Protein AF-A0A348Y758-F1 (afdb_monomer_lite)

Sequence (192 aa):
MRALSEYSPWQSEMAVTASLLKLDLLSDKKIVEYNHYLLDNEYYDHEMLSIIDDDPIYPRGNKEAFQRAIFNLGFPDINTEQAKWIYTYQIINKHTVQPENYNILDNGEAGLYYKFEEFFSYDNNLQDVDGFTNSLYCIDEAVGDKYMGYVQRGYNDPKTLFALKRDFFKICHLWLSRNQPRIKSIFEALYA

pLDDT: mean 73.58, std 15.93, range [42.0, 93.19]

Structure (mmCIF, N/CA/C/O backbone):
data_AF-A0A348Y758-F1
#
_entry.id   AF-A0A348Y758-F1
#
loop_
_atom_site.group_PDB
_atom_site.id
_atom_site.type_symbol
_atom_site.label_atom_id
_atom_site.label_alt_id
_atom_site.label_comp_id
_atom_site.label_asym_id
_atom_site.label_entity_id
_atom_site.label_seq_id
_atom_site.pdbx_PDB_ins_code
_atom_site.Cartn_x
_atom_site.Cartn_y
_atom_site.Cartn_z
_atom_site.occupancy
_atom_site.B_iso_or_equiv
_atom_site.auth_seq_id
_atom_site.auth_comp_id
_atom_site.auth_asym_id
_atom_site.auth_atom_id
_atom_site.pdbx_PDB_model_num
ATOM 1 N N . MET A 1 1 ? 17.786 -0.137 3.986 1.00 42.31 1 MET A N 1
ATOM 2 C CA . MET A 1 1 ? 17.022 0.838 4.796 1.00 42.31 1 MET A CA 1
ATOM 3 C C . MET A 1 1 ? 15.750 0.166 5.279 1.00 42.31 1 MET A C 1
ATOM 5 O O . MET A 1 1 ? 14.978 -0.262 4.438 1.00 42.31 1 MET A O 1
ATOM 9 N N . ARG A 1 2 ? 15.536 0.029 6.594 1.00 53.44 2 ARG A N 1
ATOM 10 C CA . ARG A 1 2 ? 14.230 -0.357 7.155 1.00 53.44 2 ARG A CA 1
ATOM 11 C C . ARG A 1 2 ? 13.635 0.887 7.813 1.00 53.44 2 ARG A C 1
ATOM 13 O O . ARG A 1 2 ? 13.837 1.106 8.997 1.00 53.44 2 ARG A O 1
ATOM 20 N N . ALA A 1 3 ? 12.995 1.746 7.020 1.00 53.34 3 ALA A N 1
ATOM 21 C CA . ALA A 1 3 ? 12.506 3.053 7.476 1.00 53.34 3 ALA A CA 1
ATOM 22 C C . ALA A 1 3 ? 11.490 2.972 8.636 1.00 53.34 3 ALA A C 1
ATOM 24 O O . ALA A 1 3 ? 11.321 3.952 9.350 1.00 53.34 3 ALA A O 1
ATOM 25 N N . LEU A 1 4 ? 10.868 1.804 8.839 1.00 63.59 4 LEU A N 1
ATOM 26 C CA . LEU A 1 4 ? 9.850 1.540 9.857 1.00 63.59 4 LEU A CA 1
ATOM 27 C C . LEU A 1 4 ? 10.159 0.291 10.706 1.00 63.59 4 LEU A C 1
ATOM 29 O O . LEU A 1 4 ? 9.238 -0.348 11.192 1.00 63.59 4 LEU A O 1
ATOM 33 N N . SER A 1 5 ? 11.430 -0.099 10.897 1.00 65.62 5 SER A N 1
ATOM 34 C CA . SER A 1 5 ? 11.765 -1.299 11.703 1.00 65.62 5 SER A CA 1
ATOM 35 C C . SER A 1 5 ? 11.314 -1.243 13.166 1.00 65.62 5 SER A C 1
ATOM 37 O O . SER A 1 5 ? 11.363 -2.260 13.848 1.00 65.62 5 SER A O 1
ATOM 39 N N . GLU A 1 6 ? 10.945 -0.057 13.646 1.00 76.62 6 GLU A N 1
ATOM 40 C CA . GLU A 1 6 ? 10.421 0.189 14.992 1.00 76.62 6 GLU A CA 1
ATOM 41 C C . GLU A 1 6 ? 8.924 -0.155 15.108 1.00 76.62 6 GLU A C 1
ATOM 43 O O . GLU A 1 6 ? 8.446 -0.380 16.215 1.00 76.62 6 GLU A O 1
ATOM 48 N N . TYR A 1 7 ? 8.203 -0.250 13.984 1.00 83.94 7 TYR A N 1
ATOM 49 C CA . TYR A 1 7 ? 6.791 -0.632 13.943 1.00 83.94 7 TYR A CA 1
ATOM 50 C C . TYR A 1 7 ? 6.641 -2.106 13.586 1.00 83.94 7 TYR A C 1
ATOM 52 O O . TYR A 1 7 ? 7.383 -2.651 12.762 1.00 83.94 7 TYR A O 1
ATOM 60 N N . SER A 1 8 ? 5.653 -2.763 14.188 1.00 85.75 8 SER A N 1
ATOM 61 C CA . SER A 1 8 ? 5.359 -4.156 13.871 1.00 85.75 8 SER A CA 1
ATOM 62 C C . SER A 1 8 ? 4.805 -4.293 12.442 1.00 85.75 8 SER A C 1
ATOM 64 O O . SER A 1 8 ? 4.216 -3.346 11.900 1.00 85.75 8 SER A O 1
ATOM 66 N N . PRO A 1 9 ? 4.941 -5.477 11.813 1.00 86.31 9 PRO A N 1
ATOM 67 C CA . PRO A 1 9 ? 4.267 -5.763 10.547 1.00 86.31 9 PRO A CA 1
ATOM 68 C C . PRO A 1 9 ? 2.764 -5.467 10.612 1.00 86.31 9 PRO A C 1
ATOM 70 O O . PRO A 1 9 ? 2.223 -4.868 9.689 1.00 86.31 9 PRO A O 1
ATOM 73 N N . TRP A 1 10 ? 2.134 -5.770 11.751 1.00 88.44 10 TRP A N 1
ATOM 74 C CA . TRP A 1 10 ? 0.721 -5.504 12.003 1.00 88.44 10 TRP A CA 1
ATOM 75 C C . TRP A 1 10 ? 0.374 -4.009 12.014 1.00 88.44 10 TRP A C 1
ATOM 77 O O . TRP A 1 10 ? -0.568 -3.584 11.355 1.00 88.44 10 TRP A O 1
ATOM 87 N N . GLN A 1 11 ? 1.174 -3.169 12.680 1.00 90.44 11 GLN A N 1
ATOM 88 C CA . GLN A 1 11 ? 1.001 -1.709 12.626 1.00 90.44 11 GLN A CA 1
ATOM 89 C C . GLN A 1 11 ? 1.159 -1.168 11.198 1.00 90.44 11 GLN A C 1
ATOM 91 O O . GLN A 1 11 ? 0.469 -0.238 10.785 1.00 90.44 11 GLN A O 1
ATOM 96 N N . SER A 1 12 ? 2.051 -1.755 10.406 1.00 89.06 12 SER A N 1
ATOM 97 C CA . SER A 1 12 ? 2.171 -1.377 8.996 1.00 89.06 12 SER A CA 1
ATOM 98 C C . SER A 1 12 ? 0.933 -1.790 8.196 1.00 89.06 12 SER A C 1
ATOM 100 O O . SER A 1 12 ? 0.436 -1.009 7.390 1.00 89.06 12 SER A O 1
ATOM 102 N N . GLU A 1 13 ? 0.406 -2.986 8.445 1.00 89.75 13 GLU A N 1
ATOM 103 C CA . GLU A 1 13 ? -0.779 -3.529 7.781 1.00 89.75 13 GLU A CA 1
ATOM 104 C C . GLU A 1 13 ? -2.054 -2.733 8.097 1.00 89.75 13 GLU A C 1
ATOM 106 O O . GLU A 1 13 ? -2.789 -2.362 7.178 1.00 89.75 13 GLU A O 1
ATOM 111 N N . MET A 1 14 ? -2.270 -2.366 9.365 1.00 92.06 14 MET A N 1
ATOM 112 C CA . MET A 1 14 ? -3.392 -1.515 9.775 1.00 92.06 14 MET A CA 1
ATOM 113 C C . MET A 1 14 ? -3.343 -0.140 9.098 1.00 92.06 14 MET A C 1
ATOM 115 O O . MET A 1 14 ? -4.336 0.304 8.519 1.00 92.06 14 MET A O 1
ATOM 119 N N . ALA A 1 15 ? -2.176 0.517 9.107 1.00 92.62 15 ALA A N 1
ATOM 120 C CA . ALA A 1 15 ? -1.996 1.826 8.479 1.00 92.62 15 ALA A CA 1
ATOM 121 C C . ALA A 1 15 ? -2.220 1.772 6.957 1.00 92.62 15 ALA A C 1
ATOM 123 O O . ALA A 1 15 ? -2.851 2.661 6.383 1.00 92.62 15 ALA A O 1
ATOM 124 N N . VAL A 1 16 ? -1.733 0.717 6.294 1.00 91.62 16 VAL A N 1
ATOM 125 C CA . VAL A 1 16 ? -1.937 0.501 4.854 1.00 91.62 16 VAL A CA 1
ATOM 126 C C . VAL A 1 16 ? -3.407 0.238 4.536 1.00 91.62 16 VAL A C 1
ATOM 128 O O . VAL A 1 16 ? -3.928 0.807 3.582 1.00 91.62 16 VAL A O 1
ATOM 131 N N . THR A 1 17 ? -4.099 -0.570 5.336 1.00 91.44 17 THR A N 1
ATOM 132 C CA . THR A 1 17 ? -5.527 -0.852 5.136 1.00 91.44 17 THR A CA 1
ATOM 133 C C . THR A 1 17 ? -6.370 0.410 5.303 1.00 91.44 17 THR A C 1
ATOM 135 O O . THR A 1 17 ? -7.189 0.718 4.436 1.00 91.44 17 THR A O 1
ATOM 138 N N . ALA A 1 18 ? -6.112 1.197 6.354 1.00 92.38 18 ALA A N 1
ATOM 139 C CA . ALA A 1 18 ? -6.756 2.492 6.556 1.00 92.38 18 ALA A CA 1
ATOM 140 C C . ALA A 1 18 ? -6.489 3.445 5.375 1.00 92.38 18 ALA A C 1
ATOM 142 O O . ALA A 1 18 ? -7.406 4.112 4.893 1.00 92.38 18 ALA A O 1
ATOM 143 N N . SER A 1 19 ? -5.252 3.462 4.859 1.00 91.75 19 SER A N 1
ATOM 144 C CA . SER A 1 19 ? -4.846 4.231 3.673 1.00 91.75 19 SER A CA 1
ATOM 145 C C . SER A 1 19 ? -5.655 3.855 2.438 1.00 91.75 19 SER A C 1
ATOM 147 O O . SER A 1 19 ? -6.277 4.728 1.830 1.00 91.75 19 SER A O 1
ATOM 149 N N . LEU A 1 20 ? -5.725 2.567 2.109 1.00 90.25 20 LEU A N 1
ATOM 150 C CA . LEU A 1 20 ? -6.479 2.094 0.953 1.00 90.25 20 LEU A CA 1
ATOM 151 C C . LEU A 1 20 ? -7.977 2.395 1.091 1.00 90.25 20 LEU A C 1
ATOM 153 O O . LEU A 1 20 ? -8.605 2.800 0.115 1.00 90.25 20 LEU A O 1
ATOM 157 N N . LEU A 1 21 ? -8.547 2.259 2.292 1.00 90.12 21 LEU A N 1
ATOM 158 C CA . LEU A 1 21 ? -9.951 2.582 2.535 1.00 90.12 21 LEU A CA 1
ATOM 159 C C . LEU A 1 21 ? -10.238 4.081 2.357 1.00 90.12 21 LEU A C 1
ATOM 161 O O . LEU A 1 21 ? -11.194 4.450 1.671 1.00 90.12 21 LEU A O 1
ATOM 165 N N . LYS A 1 22 ? -9.392 4.947 2.938 1.00 90.06 22 LYS A N 1
ATOM 166 C CA . LYS A 1 22 ? -9.518 6.414 2.859 1.00 90.06 22 LYS A CA 1
ATOM 167 C C . LYS A 1 22 ? -9.449 6.925 1.423 1.00 90.06 22 LYS A C 1
ATOM 169 O O . LYS A 1 22 ? -10.084 7.922 1.089 1.00 90.06 22 LYS A O 1
ATOM 174 N N . LEU A 1 23 ? -8.656 6.244 0.606 1.00 85.81 23 LEU A N 1
ATOM 175 C CA . LEU A 1 23 ? -8.395 6.577 -0.786 1.00 85.81 23 LEU A CA 1
ATOM 176 C C . LEU A 1 23 ? -9.354 5.911 -1.777 1.00 85.81 23 LEU A C 1
ATOM 178 O O . LEU A 1 23 ? -9.203 6.128 -2.972 1.00 85.81 23 LEU A O 1
ATOM 182 N N . ASP A 1 24 ? -10.321 5.126 -1.296 1.00 83.94 24 ASP A N 1
ATOM 183 C CA . ASP A 1 24 ? -11.246 4.364 -2.143 1.00 83.94 24 ASP A CA 1
ATOM 184 C C . ASP A 1 24 ? -10.551 3.362 -3.085 1.00 83.94 24 ASP A C 1
ATOM 186 O O . ASP A 1 24 ? -10.948 3.154 -4.226 1.00 83.94 24 ASP A O 1
ATOM 190 N N . LEU A 1 25 ? -9.480 2.732 -2.595 1.00 83.62 25 LEU A N 1
ATOM 191 C CA . LEU A 1 25 ? -8.668 1.760 -3.337 1.00 83.62 25 LEU A CA 1
ATOM 192 C C . LEU A 1 25 ? -8.910 0.301 -2.912 1.00 83.62 25 LEU A C 1
ATOM 194 O O . LEU A 1 25 ? -8.286 -0.619 -3.454 1.00 83.62 25 LEU A O 1
ATOM 198 N N . LEU A 1 26 ? -9.788 0.071 -1.932 1.00 84.25 26 LEU A N 1
ATOM 199 C CA . LEU A 1 26 ? -10.260 -1.263 -1.562 1.00 84.25 26 LEU A CA 1
ATOM 200 C C . LEU A 1 26 ? -11.542 -1.577 -2.329 1.00 84.25 26 LEU A C 1
ATOM 202 O O . LEU A 1 26 ? -12.587 -0.998 -2.055 1.00 84.25 26 LEU A O 1
ATOM 206 N N . SER A 1 27 ? -11.462 -2.517 -3.271 1.00 83.56 27 SER A N 1
ATOM 207 C CA . SER A 1 27 ? -12.653 -3.082 -3.905 1.00 83.56 27 SER A CA 1
ATOM 208 C C . SER A 1 27 ? -13.447 -3.922 -2.905 1.00 83.56 27 SER A C 1
ATOM 210 O O . SER A 1 27 ? -12.851 -4.527 -2.013 1.00 83.56 27 SER A O 1
ATOM 212 N N . ASP A 1 28 ? -14.760 -4.057 -3.104 1.00 83.12 28 ASP A N 1
ATOM 213 C CA . ASP A 1 28 ? -15.618 -4.872 -2.227 1.00 83.12 28 ASP A CA 1
ATOM 214 C C . ASP A 1 28 ? -15.089 -6.300 -2.059 1.00 83.12 28 ASP A C 1
ATOM 216 O O . ASP A 1 28 ? -14.988 -6.794 -0.941 1.00 83.12 28 ASP A O 1
ATOM 220 N N . LYS A 1 29 ? -14.614 -6.919 -3.145 1.00 84.44 29 LYS A N 1
ATOM 221 C CA . LYS A 1 29 ? -13.954 -8.229 -3.087 1.00 84.44 29 LYS A CA 1
ATOM 222 C C . LYS A 1 29 ? -12.766 -8.266 -2.112 1.00 84.44 29 LYS A C 1
ATOM 224 O O . LYS A 1 29 ? -12.621 -9.215 -1.353 1.00 84.44 29 LYS A O 1
ATOM 229 N N . LYS A 1 30 ? -11.918 -7.232 -2.107 1.00 86.38 30 LYS A N 1
ATOM 230 C CA . LYS A 1 30 ? -10.772 -7.155 -1.184 1.00 86.38 30 LYS A CA 1
ATOM 231 C C . LYS A 1 30 ? -11.206 -6.870 0.247 1.00 86.38 30 LYS A C 1
ATOM 233 O O . LYS A 1 30 ? -10.546 -7.329 1.170 1.00 86.38 30 LYS A O 1
ATOM 238 N N . ILE A 1 31 ? -12.285 -6.109 0.425 1.00 89.25 31 ILE A N 1
ATOM 239 C CA . ILE A 1 31 ? -12.894 -5.879 1.737 1.00 89.25 31 ILE A CA 1
ATOM 240 C C . ILE A 1 31 ? -13.356 -7.213 2.325 1.00 89.25 31 ILE A C 1
ATOM 242 O O . ILE A 1 31 ? -13.022 -7.509 3.465 1.00 89.25 31 ILE A O 1
ATOM 246 N N . VAL A 1 32 ? -14.041 -8.037 1.532 1.00 88.06 32 VAL A N 1
ATOM 247 C CA . VAL A 1 32 ? -14.476 -9.384 1.925 1.00 88.06 32 VAL A CA 1
ATOM 248 C C . VAL A 1 32 ? -13.283 -10.282 2.263 1.00 88.06 32 VAL A C 1
ATOM 250 O O . VAL A 1 32 ? -13.229 -10.845 3.353 1.00 88.06 32 VAL A O 1
ATOM 253 N N . GLU A 1 33 ? -12.292 -10.378 1.370 1.00 88.94 33 GLU A N 1
ATOM 254 C CA . GLU A 1 33 ? -11.085 -11.192 1.591 1.00 88.94 33 GLU A CA 1
ATOM 255 C C . GLU A 1 33 ? -10.351 -10.791 2.881 1.00 88.94 33 GLU A C 1
ATOM 257 O O . GLU A 1 33 ? -9.945 -11.648 3.666 1.00 88.94 33 GLU A O 1
ATOM 262 N N . TYR A 1 34 ? -10.199 -9.487 3.121 1.00 90.94 34 TYR A N 1
ATOM 263 C CA . TYR A 1 34 ? -9.528 -8.996 4.318 1.00 90.94 34 TYR A CA 1
ATOM 264 C C . TYR A 1 34 ? -10.385 -9.166 5.577 1.00 90.94 34 TYR A C 1
ATOM 266 O O . TYR A 1 34 ? -9.848 -9.457 6.639 1.00 90.94 34 TYR A O 1
ATOM 274 N N . ASN A 1 35 ? -11.710 -9.042 5.471 1.00 90.94 35 ASN A N 1
ATOM 275 C CA . ASN A 1 35 ? -12.630 -9.318 6.571 1.00 90.94 35 ASN A CA 1
ATOM 276 C C . ASN A 1 35 ? -12.480 -10.759 7.083 1.00 90.94 35 ASN A C 1
ATOM 278 O O . ASN A 1 35 ? -12.330 -10.963 8.284 1.00 90.94 35 ASN A O 1
ATOM 282 N N . HIS A 1 36 ? -12.426 -11.743 6.179 1.00 89.75 36 HIS A N 1
ATOM 283 C CA . HIS A 1 36 ? -12.150 -13.138 6.552 1.00 89.75 36 HIS A CA 1
ATOM 284 C C . HIS A 1 36 ? -10.803 -13.309 7.218 1.00 89.75 36 HIS A C 1
ATOM 286 O O . HIS A 1 36 ? -10.715 -13.946 8.258 1.00 89.75 36 HIS A O 1
ATOM 292 N N . TYR A 1 37 ? -9.762 -12.691 6.660 1.00 91.25 37 TYR A N 1
ATOM 293 C CA . TYR A 1 37 ? -8.438 -12.741 7.265 1.00 91.25 37 TYR A CA 1
ATOM 294 C C . TYR A 1 37 ? -8.439 -12.205 8.707 1.00 91.25 37 TYR A C 1
ATOM 296 O O . TYR A 1 37 ? -7.804 -12.802 9.574 1.00 91.25 37 TYR A O 1
ATOM 304 N N . LEU A 1 38 ? -9.167 -11.120 8.991 1.00 91.62 38 LEU A N 1
ATOM 305 C CA . LEU A 1 38 ? -9.310 -10.600 10.353 1.00 91.62 38 LEU A CA 1
ATOM 306 C C . LEU A 1 38 ? -10.018 -11.608 11.270 1.00 91.62 38 LEU A C 1
ATOM 308 O O . LEU A 1 38 ? -9.499 -11.914 12.345 1.00 91.62 38 LEU A O 1
ATOM 312 N N . LEU A 1 39 ? -11.140 -12.174 10.821 1.00 89.81 39 LEU A N 1
ATOM 313 C CA . LEU A 1 39 ? -11.906 -13.168 11.578 1.00 89.81 39 LEU A CA 1
ATOM 314 C C . LEU A 1 39 ? -11.092 -14.441 11.866 1.00 89.81 39 LEU A C 1
ATOM 316 O O . LEU A 1 39 ? -11.086 -14.919 13.001 1.00 89.81 39 LEU A O 1
ATOM 320 N N . ASP A 1 40 ? -10.356 -14.944 10.874 1.00 91.44 40 ASP A N 1
ATOM 321 C CA . ASP A 1 40 ? -9.478 -16.116 10.985 1.00 91.44 40 ASP A CA 1
ATOM 322 C C . ASP A 1 40 ? -8.329 -15.901 11.985 1.00 91.44 40 ASP A C 1
ATOM 324 O O . ASP A 1 40 ? -7.794 -16.863 12.538 1.00 91.44 40 ASP A O 1
ATOM 328 N N . ASN A 1 41 ? -7.957 -14.642 12.237 1.00 89.12 41 ASN A N 1
ATOM 329 C CA . ASN A 1 41 ? -6.931 -14.248 13.204 1.00 89.12 41 ASN A CA 1
ATOM 330 C C . ASN A 1 41 ? -7.526 -13.700 14.514 1.00 89.12 41 ASN A C 1
ATOM 332 O O . ASN A 1 41 ? -6.853 -12.969 15.237 1.00 89.12 41 ASN A O 1
ATOM 336 N N . GLU A 1 42 ? -8.775 -14.057 14.827 1.00 90.00 42 GLU A N 1
ATOM 337 C CA . GLU A 1 42 ? -9.473 -13.703 16.073 1.00 90.00 42 GLU A CA 1
ATOM 338 C C . GLU A 1 42 ? -9.744 -12.192 16.256 1.00 90.00 42 GLU A C 1
ATOM 340 O O . GLU A 1 42 ? -10.118 -11.748 17.346 1.00 90.00 42 GLU A O 1
ATOM 345 N N . TYR A 1 43 ? -9.632 -11.389 15.192 1.00 88.94 43 TYR A N 1
ATOM 346 C CA . TYR A 1 43 ? -10.071 -9.993 15.180 1.00 88.94 43 TYR A CA 1
ATOM 347 C C . TYR A 1 43 ? -11.545 -9.924 14.788 1.00 88.94 43 TYR A C 1
ATOM 349 O O . TYR A 1 43 ? -11.900 -10.035 13.617 1.00 88.94 43 TYR A O 1
ATOM 357 N N . TYR A 1 44 ? -12.406 -9.727 15.785 1.00 89.38 44 TYR A N 1
ATOM 358 C CA . TYR A 1 44 ? -13.853 -9.741 15.608 1.00 89.38 44 TYR A CA 1
ATOM 359 C C . TYR A 1 44 ? -14.493 -8.395 15.955 1.00 89.38 44 TYR A C 1
ATOM 361 O O . TYR A 1 44 ? -14.336 -7.889 17.067 1.00 89.38 44 TYR A O 1
ATOM 369 N N . ASP A 1 45 ? -15.300 -7.874 15.033 1.00 92.38 45 ASP A N 1
ATOM 370 C CA . ASP A 1 45 ? -16.282 -6.824 15.291 1.00 92.38 45 ASP A CA 1
ATOM 371 C C . ASP A 1 45 ? -17.640 -7.222 14.694 1.00 92.38 45 ASP A C 1
ATOM 373 O O . ASP A 1 45 ? -17.718 -7.820 13.627 1.00 92.38 45 ASP A O 1
ATOM 377 N N . HIS A 1 46 ? -18.736 -6.892 15.373 1.00 87.88 46 HIS A N 1
ATOM 378 C CA . HIS A 1 46 ? -20.085 -7.246 14.924 1.00 87.88 46 HIS A CA 1
ATOM 379 C C . HIS A 1 46 ? -20.468 -6.682 13.542 1.00 87.88 46 HIS A C 1
ATOM 381 O O . HIS A 1 46 ? -21.236 -7.323 12.823 1.00 87.88 46 HIS A O 1
ATOM 387 N N . GLU A 1 47 ? -19.931 -5.523 13.146 1.00 88.38 47 GLU A N 1
ATOM 388 C CA . GLU A 1 47 ? -20.160 -4.918 11.828 1.00 88.38 47 GLU A CA 1
ATOM 389 C C . GLU A 1 47 ? -19.610 -5.809 10.708 1.00 88.38 47 GLU A C 1
ATOM 391 O O . GLU A 1 47 ? -20.139 -5.801 9.597 1.00 88.38 47 GLU A O 1
ATOM 396 N N . MET A 1 48 ? -18.611 -6.648 11.004 1.00 87.75 48 MET A N 1
ATOM 397 C CA . MET A 1 48 ? -18.029 -7.600 10.053 1.00 87.75 48 MET A CA 1
ATOM 398 C C . MET A 1 48 ? -19.026 -8.651 9.576 1.00 87.75 48 MET A C 1
ATOM 400 O O . MET A 1 48 ? -18.902 -9.131 8.455 1.00 87.75 48 MET A O 1
ATOM 404 N N . LEU A 1 49 ? -20.039 -8.982 10.386 1.00 84.38 49 LEU A N 1
ATOM 405 C CA . LEU A 1 49 ? -21.099 -9.917 9.995 1.00 84.38 49 LEU A CA 1
ATOM 406 C C . LEU A 1 49 ? -22.020 -9.348 8.911 1.00 84.38 49 LEU A C 1
ATOM 408 O O . LEU A 1 49 ? -22.742 -10.100 8.260 1.00 84.38 49 LEU A O 1
ATOM 412 N N . SER A 1 50 ? -22.034 -8.023 8.748 1.00 83.25 50 SER A N 1
ATOM 413 C CA . SER A 1 50 ? -22.809 -7.357 7.700 1.00 83.25 50 SER A CA 1
ATOM 414 C C . SER A 1 50 ? -22.064 -7.270 6.367 1.00 83.25 50 SER A C 1
ATOM 416 O O . SER A 1 50 ? -22.667 -6.895 5.364 1.00 83.25 50 SER A O 1
ATOM 418 N N . ILE A 1 51 ? -20.776 -7.633 6.347 1.00 84.75 51 ILE A N 1
ATOM 419 C CA . ILE A 1 51 ? -19.972 -7.718 5.130 1.00 84.75 51 ILE A CA 1
ATOM 420 C C . ILE A 1 51 ? -20.297 -9.048 4.460 1.00 84.75 51 ILE A C 1
ATOM 422 O O . ILE A 1 51 ? -20.073 -10.116 5.024 1.00 84.75 51 ILE A O 1
ATOM 426 N N . ILE A 1 52 ? -20.870 -8.968 3.263 1.00 75.50 52 ILE A N 1
ATOM 427 C CA . ILE A 1 52 ? -21.394 -10.134 2.554 1.00 75.50 52 ILE A CA 1
ATOM 428 C C . ILE A 1 52 ? -20.320 -10.709 1.633 1.00 75.50 52 ILE A C 1
ATOM 430 O O . ILE A 1 52 ? -19.725 -9.971 0.843 1.00 75.50 52 ILE A O 1
ATOM 434 N N . ASP A 1 53 ? -20.147 -12.029 1.683 1.00 69.44 53 ASP A N 1
ATOM 435 C CA . ASP A 1 53 ? -19.332 -12.796 0.742 1.00 69.44 53 ASP A CA 1
ATOM 436 C C . ASP A 1 53 ? -19.937 -12.768 -0.650 1.00 69.44 53 ASP A C 1
ATOM 438 O O . ASP A 1 53 ? -20.843 -13.551 -0.921 1.00 69.44 53 ASP A O 1
ATOM 442 N N . ASP A 1 54 ? -19.442 -11.855 -1.497 1.00 58.84 54 ASP A N 1
ATOM 443 C CA . ASP A 1 54 ? -19.693 -11.778 -2.944 1.00 58.84 54 ASP A CA 1
ATOM 444 C C . ASP A 1 54 ? -21.100 -12.294 -3.326 1.00 58.84 54 ASP A C 1
ATOM 446 O O . ASP A 1 54 ? -21.245 -13.201 -4.147 1.00 58.84 54 ASP A O 1
ATOM 450 N N . ASP A 1 55 ? -22.160 -11.750 -2.704 1.00 58.59 55 ASP A N 1
ATOM 451 C CA . ASP A 1 55 ? -23.526 -12.062 -3.124 1.00 58.59 55 ASP A CA 1
ATOM 452 C C . ASP A 1 55 ? -23.726 -11.394 -4.491 1.00 58.59 55 ASP A C 1
ATOM 454 O O . ASP A 1 55 ? -23.753 -10.157 -4.570 1.00 58.59 55 ASP A O 1
ATOM 458 N N . PRO A 1 56 ? -23.885 -12.172 -5.581 1.00 56.84 56 PRO A N 1
ATOM 459 C CA . PRO A 1 56 ? -24.030 -11.622 -6.926 1.00 56.84 56 PRO A CA 1
ATOM 460 C C . PRO A 1 56 ? -25.255 -10.706 -7.068 1.00 56.84 56 PRO A C 1
ATOM 462 O O . PRO A 1 56 ? -25.387 -10.005 -8.073 1.00 56.84 56 PRO A O 1
ATOM 465 N N . ILE A 1 57 ? -26.172 -10.739 -6.096 1.00 54.91 57 ILE A N 1
ATOM 466 C CA . ILE A 1 57 ? -27.454 -10.043 -6.095 1.00 54.91 57 ILE A CA 1
ATOM 467 C C . ILE A 1 57 ? -27.384 -8.721 -5.300 1.00 54.91 57 ILE A C 1
ATOM 469 O O . ILE A 1 57 ? -28.108 -7.783 -5.644 1.00 54.91 57 ILE A O 1
ATOM 473 N N . TYR A 1 58 ? -26.490 -8.580 -4.307 1.00 52.59 58 TYR A N 1
ATOM 474 C CA . TYR A 1 58 ? -26.434 -7.404 -3.413 1.00 52.59 58 TYR A CA 1
ATOM 475 C C . TYR A 1 58 ? -25.012 -6.890 -3.080 1.00 52.59 58 TYR A C 1
ATOM 477 O O . TYR A 1 58 ? -24.650 -6.791 -1.908 1.00 52.59 58 TYR A O 1
ATOM 485 N N . PRO A 1 59 ? -24.198 -6.461 -4.063 1.00 53.59 59 PRO A N 1
ATOM 486 C CA . PRO A 1 59 ? -22.814 -6.039 -3.822 1.00 53.59 59 PRO A CA 1
ATOM 487 C C . PRO A 1 59 ? -22.700 -4.580 -3.332 1.00 53.59 59 PRO A C 1
ATOM 489 O O . PRO A 1 59 ? -21.983 -3.785 -3.928 1.00 53.59 59 PRO A O 1
ATOM 492 N N . ARG A 1 60 ? -23.468 -4.141 -2.323 1.00 62.16 60 ARG A N 1
ATOM 493 C CA . ARG A 1 60 ? -23.453 -2.722 -1.895 1.00 62.16 60 ARG A CA 1
ATOM 494 C C . ARG A 1 60 ? -23.491 -2.562 -0.379 1.00 62.16 60 ARG A C 1
ATOM 496 O O . ARG A 1 60 ? -24.387 -3.092 0.265 1.00 62.16 60 ARG A O 1
ATOM 503 N N . GLY A 1 61 ? -22.574 -1.751 0.157 1.00 68.31 61 GLY A N 1
ATOM 504 C CA . GLY A 1 61 ? -22.550 -1.337 1.570 1.00 68.31 61 GLY A CA 1
ATOM 505 C C . GLY A 1 61 ? -21.413 -1.928 2.414 1.00 68.31 61 GLY A C 1
ATOM 506 O O . GLY A 1 61 ? -21.280 -1.584 3.590 1.00 68.31 61 GLY A O 1
ATOM 507 N N . ASN A 1 62 ? -20.568 -2.787 1.827 1.00 84.31 62 ASN A N 1
ATOM 508 C CA . ASN A 1 62 ? -19.435 -3.402 2.527 1.00 84.31 62 ASN A CA 1
ATOM 509 C C . ASN A 1 62 ? -18.435 -2.349 3.018 1.00 84.31 62 ASN A C 1
ATOM 511 O O . ASN A 1 62 ? -17.850 -2.508 4.084 1.00 84.31 62 ASN A O 1
ATOM 515 N N . LYS A 1 63 ? -18.264 -1.249 2.279 1.00 85.81 63 LYS A N 1
ATOM 516 C CA . LYS A 1 63 ? -17.308 -0.197 2.624 1.00 85.81 63 LYS A CA 1
ATOM 517 C C . LYS A 1 63 ? -17.655 0.527 3.923 1.00 85.81 63 LYS A C 1
ATOM 519 O O . LYS A 1 63 ? -16.767 0.702 4.754 1.00 85.81 63 LYS A O 1
ATOM 524 N N . GLU A 1 64 ? -18.911 0.927 4.133 1.00 88.25 64 GLU A N 1
ATOM 525 C CA . GLU A 1 64 ? -19.301 1.596 5.378 1.00 88.25 64 GLU A CA 1
ATOM 526 C C . GLU A 1 64 ? -19.248 0.644 6.577 1.00 88.25 64 GLU A C 1
ATOM 528 O O . GLU A 1 64 ? -18.787 1.042 7.647 1.00 88.25 64 GLU A O 1
ATOM 533 N N . ALA A 1 65 ? -19.703 -0.601 6.402 1.00 88.50 65 ALA A N 1
ATOM 534 C CA . ALA A 1 65 ? -19.609 -1.638 7.430 1.00 88.50 65 ALA A CA 1
ATOM 535 C C . ALA A 1 65 ? -18.151 -1.910 7.817 1.00 88.50 65 ALA A C 1
ATOM 537 O O . ALA A 1 65 ? -17.791 -1.857 8.991 1.00 88.50 65 ALA A O 1
ATOM 538 N N . PHE A 1 66 ? -17.288 -2.094 6.821 1.00 91.56 66 PHE A N 1
ATOM 539 C CA . PHE A 1 66 ? -15.867 -2.323 7.026 1.00 91.56 66 PHE A CA 1
ATOM 540 C C . PHE A 1 66 ? -15.176 -1.125 7.674 1.00 91.56 66 PHE A C 1
ATOM 542 O O . PHE A 1 66 ? -14.376 -1.309 8.585 1.00 91.56 66 PHE A O 1
ATOM 549 N N . GLN A 1 67 ? -15.527 0.105 7.285 1.00 91.19 67 GLN A N 1
ATOM 550 C CA . GLN A 1 67 ? -15.004 1.311 7.924 1.00 91.19 67 GLN A CA 1
ATOM 551 C C . GLN A 1 67 ? -15.337 1.363 9.420 1.00 91.19 67 GLN A C 1
ATOM 553 O O . GLN A 1 67 ? -14.468 1.708 10.221 1.00 91.19 67 GLN A O 1
ATOM 558 N N . ARG A 1 68 ? -16.571 1.008 9.804 1.00 91.12 68 ARG A N 1
ATOM 559 C CA . ARG A 1 68 ? -16.966 0.927 11.219 1.00 91.12 68 ARG A CA 1
ATOM 560 C C . ARG A 1 68 ? -16.238 -0.204 11.941 1.00 91.12 68 ARG A C 1
ATOM 562 O O . ARG A 1 68 ? -15.698 0.032 13.018 1.00 91.12 68 ARG A O 1
ATOM 569 N N . ALA A 1 69 ? -16.157 -1.383 11.324 1.00 92.06 69 ALA A N 1
ATOM 570 C CA . ALA A 1 69 ? -15.473 -2.541 11.889 1.00 92.06 69 ALA A CA 1
ATOM 571 C C . ALA A 1 69 ? -14.005 -2.230 12.213 1.00 92.06 69 ALA A C 1
ATOM 573 O O . ALA A 1 69 ? -13.570 -2.400 13.350 1.00 92.06 69 ALA A O 1
ATOM 574 N N . ILE A 1 70 ? -13.240 -1.712 11.246 1.00 92.25 70 ILE A N 1
ATOM 575 C CA . ILE A 1 70 ? -11.817 -1.433 11.470 1.00 92.25 70 ILE A CA 1
ATOM 576 C C . ILE A 1 70 ? -11.598 -0.293 12.473 1.00 92.25 70 ILE A C 1
ATOM 578 O O . ILE A 1 70 ? -10.637 -0.337 13.238 1.00 92.25 70 ILE A O 1
ATOM 582 N N . PHE A 1 71 ? -12.500 0.696 12.521 1.00 91.56 71 PHE A N 1
ATOM 583 C CA . PHE A 1 71 ? -12.459 1.752 13.533 1.00 91.56 71 PHE A CA 1
ATOM 584 C C . PHE A 1 71 ? -12.621 1.169 14.945 1.00 91.56 71 PHE A C 1
ATOM 586 O O . PHE A 1 71 ? -11.824 1.474 15.830 1.00 91.56 71 PHE A O 1
ATOM 593 N N . ASN A 1 72 ? -13.591 0.271 15.143 1.00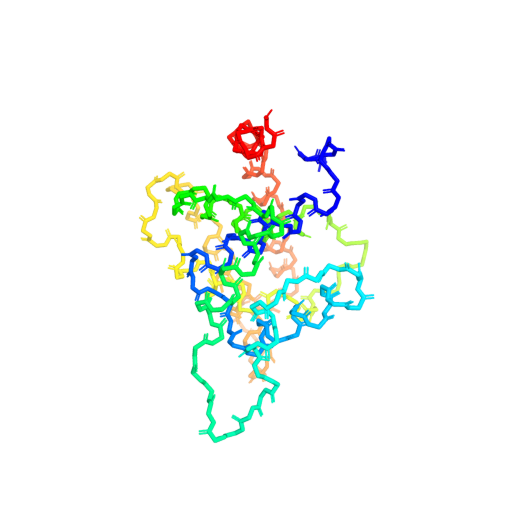 91.69 72 ASN A N 1
ATOM 594 C CA . ASN A 1 72 ? -13.810 -0.402 16.427 1.00 91.69 72 ASN A CA 1
ATOM 595 C C . ASN A 1 72 ? -12.644 -1.324 16.817 1.00 91.69 72 ASN A C 1
ATOM 597 O O . ASN A 1 72 ? -12.327 -1.450 17.999 1.00 91.69 72 ASN A O 1
ATOM 601 N N . LEU A 1 73 ? -11.974 -1.928 15.831 1.00 91.31 73 LEU A N 1
ATOM 602 C CA . LEU A 1 73 ? -10.772 -2.745 16.029 1.00 91.31 73 LEU A CA 1
ATOM 603 C C . LEU A 1 73 ? -9.497 -1.925 16.298 1.00 91.31 73 LEU A C 1
ATOM 605 O O . LEU A 1 73 ? -8.428 -2.507 16.480 1.00 91.31 73 LEU A O 1
ATOM 609 N N . GLY A 1 74 ? -9.586 -0.592 16.341 1.00 90.25 74 GLY A N 1
ATOM 610 C CA . GLY A 1 74 ? -8.465 0.284 16.684 1.00 90.25 74 GLY A CA 1
ATOM 611 C C . GLY A 1 74 ? -7.508 0.573 15.527 1.00 90.25 74 GLY A C 1
ATOM 612 O O . GLY A 1 74 ? -6.352 0.924 15.766 1.00 90.25 74 GLY A O 1
ATOM 613 N N . PHE A 1 75 ? -7.960 0.440 14.275 1.00 93.19 75 PHE A N 1
ATOM 614 C CA . PHE A 1 75 ? -7.178 0.907 13.130 1.00 93.19 75 PHE A CA 1
ATOM 615 C C . PHE A 1 75 ? -7.030 2.437 13.201 1.00 93.19 75 PHE A C 1
ATOM 617 O O . PHE A 1 75 ? -7.951 3.126 13.649 1.00 93.19 75 PHE A O 1
ATOM 624 N N . PRO A 1 76 ? -5.891 2.993 12.753 1.00 92.50 76 PRO A N 1
ATOM 625 C CA . PRO A 1 76 ? -5.650 4.426 12.849 1.00 92.50 76 PRO A CA 1
ATOM 626 C C . PRO A 1 76 ? -6.621 5.216 11.964 1.00 92.50 76 PRO A C 1
ATOM 628 O O . PRO A 1 76 ? -6.797 4.901 10.784 1.00 92.50 76 PRO A O 1
ATOM 631 N N . ASP A 1 77 ? -7.198 6.288 12.511 1.00 91.06 77 ASP A N 1
ATOM 632 C CA . ASP A 1 77 ? -7.889 7.292 11.702 1.00 91.06 77 ASP A CA 1
ATOM 633 C C . ASP A 1 77 ? -6.854 8.193 11.023 1.00 91.06 77 ASP A C 1
ATOM 635 O O . ASP A 1 77 ? -5.950 8.739 11.658 1.00 91.06 77 ASP A O 1
ATOM 639 N N . ILE A 1 78 ? -6.978 8.329 9.708 1.00 92.94 78 ILE A N 1
ATOM 640 C CA . ILE A 1 78 ? -6.012 9.036 8.877 1.00 92.94 78 ILE A CA 1
ATOM 641 C C . ILE A 1 78 ? -6.710 10.042 7.968 1.00 92.94 78 ILE A C 1
ATOM 643 O O . ILE A 1 78 ? -7.804 9.825 7.424 1.00 92.94 78 ILE A O 1
ATOM 647 N N . ASN A 1 79 ? -6.040 11.166 7.743 1.00 91.56 79 ASN A N 1
ATOM 648 C CA . ASN A 1 79 ? -6.466 12.133 6.743 1.00 91.56 79 ASN A CA 1
ATOM 649 C C . ASN A 1 79 ? -5.991 11.728 5.334 1.00 91.56 79 ASN A C 1
ATOM 651 O O . ASN A 1 79 ? -5.166 10.832 5.152 1.00 91.56 79 ASN A O 1
ATOM 655 N N . THR A 1 80 ? -6.527 12.395 4.311 1.00 88.69 80 THR A N 1
ATOM 656 C CA . THR A 1 80 ? -6.230 12.083 2.904 1.00 88.69 80 THR A CA 1
ATOM 657 C C . THR A 1 80 ? -4.747 12.240 2.559 1.00 88.69 80 THR A C 1
ATOM 659 O O . THR A 1 80 ? -4.222 11.476 1.754 1.00 88.69 80 THR A O 1
ATOM 662 N N . GLU A 1 81 ? -4.048 13.203 3.161 1.00 85.94 81 GLU A N 1
ATOM 663 C CA . GLU A 1 81 ? -2.621 13.419 2.913 1.00 85.94 81 GLU A CA 1
ATOM 664 C C . GLU A 1 81 ? -1.779 12.283 3.509 1.00 85.94 81 GLU A C 1
ATOM 666 O O . GLU A 1 81 ? -0.963 11.689 2.807 1.00 85.94 81 GLU A O 1
ATOM 671 N N . GLN A 1 82 ? -2.023 11.909 4.767 1.00 90.12 82 GLN A N 1
ATOM 672 C CA . GLN A 1 82 ? -1.387 10.752 5.405 1.00 90.12 82 GLN A CA 1
ATOM 673 C C . GLN A 1 82 ? -1.649 9.472 4.609 1.00 90.12 82 GLN A C 1
ATOM 675 O O . GLN A 1 82 ? -0.720 8.706 4.353 1.00 90.12 82 GLN A O 1
ATOM 680 N N . ALA A 1 83 ? -2.888 9.274 4.150 1.00 89.69 83 ALA A N 1
ATOM 681 C CA . ALA A 1 83 ? -3.255 8.127 3.335 1.00 89.69 83 ALA A CA 1
ATOM 682 C C . ALA A 1 83 ? -2.428 8.052 2.043 1.00 89.69 83 ALA A C 1
ATOM 684 O O . ALA A 1 83 ? -1.878 6.991 1.750 1.00 89.69 83 ALA A O 1
ATOM 685 N N . LYS A 1 84 ? -2.256 9.170 1.321 1.00 83.62 84 LYS A N 1
ATOM 686 C CA . LYS A 1 84 ? -1.396 9.244 0.124 1.00 83.62 84 LYS A CA 1
ATOM 687 C C . LYS A 1 84 ? 0.050 8.849 0.428 1.00 83.62 84 LYS A C 1
ATOM 689 O O . LYS A 1 84 ? 0.634 8.047 -0.303 1.00 83.62 84 LYS A O 1
ATOM 694 N N . TRP A 1 85 ? 0.619 9.366 1.517 1.00 86.69 85 TRP A N 1
ATOM 695 C CA . TRP A 1 85 ? 1.994 9.054 1.925 1.00 86.69 85 TRP A CA 1
ATOM 696 C C . TRP A 1 85 ? 2.190 7.577 2.268 1.00 86.69 85 TRP A C 1
ATOM 698 O O . TRP A 1 85 ? 3.161 6.969 1.817 1.00 86.69 85 TRP A O 1
ATOM 708 N N . ILE A 1 86 ? 1.265 6.992 3.031 1.00 89.31 86 ILE A N 1
ATOM 709 C CA . ILE A 1 86 ? 1.323 5.582 3.439 1.00 89.31 86 ILE A CA 1
ATOM 710 C C . ILE A 1 86 ? 1.190 4.662 2.223 1.00 89.31 86 ILE A C 1
ATOM 712 O O . ILE A 1 86 ? 1.982 3.731 2.074 1.00 89.31 86 ILE A O 1
ATOM 716 N N . TYR A 1 87 ? 0.244 4.948 1.324 1.00 85.00 87 TYR A N 1
ATOM 717 C CA . TYR A 1 87 ? 0.060 4.180 0.093 1.00 85.00 87 TYR A CA 1
ATOM 718 C C . TYR A 1 87 ? 1.309 4.230 -0.794 1.00 85.00 87 TYR A C 1
ATOM 720 O O . TYR A 1 87 ? 1.836 3.199 -1.213 1.00 85.00 87 TYR A O 1
ATOM 728 N N . THR A 1 88 ? 1.852 5.432 -0.999 1.00 80.94 88 THR A N 1
ATOM 729 C CA . THR A 1 88 ? 3.087 5.637 -1.766 1.00 80.94 88 THR A CA 1
ATOM 730 C C . THR A 1 88 ? 4.250 4.848 -1.171 1.00 80.94 88 THR A C 1
ATOM 732 O O . THR A 1 88 ? 4.964 4.141 -1.884 1.00 80.94 88 THR A O 1
ATOM 735 N N . TYR A 1 89 ? 4.422 4.929 0.151 1.00 85.00 89 TYR A N 1
ATOM 736 C CA . TYR A 1 89 ? 5.437 4.167 0.865 1.00 85.00 89 TYR A CA 1
ATOM 737 C C . TYR A 1 89 ? 5.264 2.658 0.654 1.00 85.00 89 TYR A C 1
ATOM 739 O O . TYR A 1 89 ? 6.238 1.982 0.326 1.00 85.00 89 TYR A O 1
ATOM 747 N N . GLN A 1 90 ? 4.043 2.130 0.792 1.00 84.25 90 GLN A N 1
ATOM 748 C CA . GLN A 1 90 ? 3.745 0.707 0.616 1.00 84.25 90 GLN A CA 1
ATOM 749 C C . GLN A 1 90 ? 4.182 0.197 -0.762 1.00 84.25 90 GLN A C 1
ATOM 751 O O . GLN A 1 90 ? 4.725 -0.907 -0.863 1.00 84.25 90 GLN A O 1
ATOM 756 N N . ILE A 1 91 ? 3.956 0.987 -1.814 1.00 77.06 91 ILE A N 1
ATOM 757 C CA . ILE A 1 91 ? 4.370 0.615 -3.164 1.00 77.06 91 ILE A CA 1
ATOM 758 C C . ILE A 1 91 ? 5.895 0.692 -3.289 1.00 77.06 91 ILE A C 1
ATOM 760 O O . ILE A 1 91 ? 6.534 -0.312 -3.596 1.00 77.06 91 ILE A O 1
ATOM 764 N N . ILE A 1 92 ? 6.501 1.848 -2.998 1.00 77.25 92 ILE A N 1
ATOM 765 C CA . ILE A 1 92 ? 7.935 2.085 -3.237 1.00 77.25 92 ILE A CA 1
ATOM 766 C C . ILE A 1 92 ? 8.818 1.178 -2.367 1.00 77.25 92 ILE A C 1
ATOM 768 O O . ILE A 1 92 ? 9.846 0.685 -2.831 1.00 77.25 92 ILE A O 1
ATOM 772 N N . ASN A 1 93 ? 8.423 0.905 -1.120 1.00 79.88 93 ASN A N 1
ATOM 773 C CA . ASN A 1 93 ? 9.214 0.107 -0.180 1.00 79.88 93 ASN A CA 1
ATOM 774 C C . ASN A 1 93 ? 9.461 -1.325 -0.678 1.00 79.88 93 ASN A C 1
ATOM 776 O O . ASN A 1 93 ? 10.553 -1.858 -0.466 1.00 79.88 93 ASN A O 1
ATOM 780 N N . LYS A 1 94 ? 8.506 -1.920 -1.408 1.00 75.62 94 LYS A N 1
ATOM 781 C CA . LYS A 1 94 ? 8.660 -3.249 -2.032 1.00 75.62 94 LYS A CA 1
ATOM 782 C C . LYS A 1 94 ? 9.765 -3.278 -3.090 1.00 75.62 94 LYS A C 1
ATOM 784 O O . LYS A 1 94 ? 10.364 -4.323 -3.316 1.00 75.62 94 LYS A O 1
ATOM 789 N N . HIS A 1 95 ? 10.080 -2.125 -3.673 1.00 72.81 95 HIS A N 1
ATOM 790 C CA . HIS A 1 95 ? 11.096 -1.951 -4.707 1.00 72.81 95 HIS A CA 1
ATOM 791 C C . HIS A 1 95 ? 12.398 -1.347 -4.152 1.00 72.81 95 HIS A C 1
ATOM 793 O O . HIS A 1 95 ? 13.154 -0.713 -4.879 1.00 72.81 95 HIS A O 1
ATOM 799 N N . THR A 1 96 ? 12.687 -1.516 -2.856 1.00 68.75 96 THR A N 1
ATOM 800 C CA . THR A 1 96 ? 13.989 -1.121 -2.274 1.00 68.75 96 THR A CA 1
ATOM 801 C C . THR A 1 96 ? 15.005 -2.237 -2.195 1.00 68.75 96 THR A C 1
ATOM 803 O O . THR A 1 96 ? 16.203 -1.969 -2.078 1.00 68.75 96 THR A O 1
ATOM 806 N N . VAL A 1 97 ? 14.535 -3.481 -2.212 1.00 66.06 97 VAL A N 1
ATOM 807 C CA . VAL A 1 97 ? 15.389 -4.658 -2.183 1.00 66.06 97 VAL A CA 1
ATOM 808 C C . VAL A 1 97 ? 15.552 -5.119 -3.618 1.00 66.06 97 VAL A C 1
ATOM 810 O O . VAL A 1 97 ? 14.591 -5.508 -4.275 1.00 66.06 97 VAL A O 1
ATOM 813 N N . GLN A 1 98 ? 16.782 -5.023 -4.105 1.00 60.88 98 GLN A N 1
ATOM 814 C CA . GLN A 1 98 ? 17.154 -5.504 -5.422 1.00 60.88 98 GLN A CA 1
ATOM 815 C C . GLN A 1 98 ? 17.070 -7.043 -5.417 1.00 60.88 98 GLN A C 1
ATOM 817 O O . GLN A 1 98 ? 17.770 -7.658 -4.610 1.00 60.88 98 GLN A O 1
ATOM 822 N N . PRO A 1 99 ? 16.223 -7.687 -6.243 1.00 57.75 99 PRO A N 1
ATOM 823 C CA . PRO A 1 99 ? 16.167 -9.145 -6.283 1.00 57.75 99 PRO A CA 1
ATOM 824 C C . PRO A 1 99 ? 17.501 -9.713 -6.793 1.00 57.75 99 PRO A C 1
ATOM 826 O O . PRO A 1 99 ? 18.078 -9.190 -7.747 1.00 57.75 99 PRO A O 1
ATOM 829 N N . GLU A 1 100 ? 17.988 -10.791 -6.166 1.00 48.03 100 GLU A N 1
ATOM 830 C CA . GLU A 1 100 ? 19.264 -11.442 -6.525 1.00 48.03 100 GLU A CA 1
ATOM 831 C C . GLU A 1 100 ? 19.261 -11.971 -7.967 1.00 48.03 100 GLU A C 1
ATOM 833 O O . GLU A 1 100 ? 20.277 -11.922 -8.657 1.00 48.03 100 GLU A O 1
ATOM 838 N N . ASN A 1 101 ? 18.092 -12.401 -8.446 1.00 49.97 101 ASN A N 1
ATOM 839 C CA . ASN A 1 101 ? 17.857 -12.775 -9.831 1.00 49.97 101 ASN A CA 1
ATOM 840 C C . ASN A 1 101 ? 16.949 -11.730 -10.477 1.00 49.97 101 ASN A C 1
ATOM 842 O O . ASN A 1 101 ? 15.732 -11.749 -10.296 1.00 49.97 101 ASN A O 1
ATOM 846 N N . TYR A 1 102 ? 17.544 -10.825 -11.256 1.00 52.75 102 TYR A N 1
ATOM 847 C CA . TYR A 1 102 ? 16.805 -9.970 -12.180 1.00 52.75 102 TYR A CA 1
ATOM 848 C C . TYR A 1 102 ? 16.192 -10.840 -13.269 1.00 52.75 102 TYR A C 1
ATOM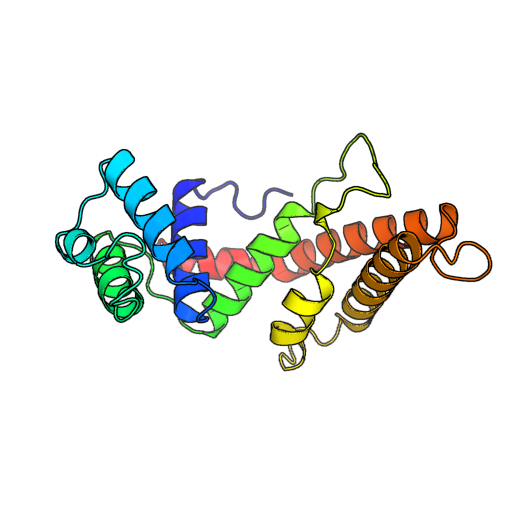 850 O O . TYR A 1 102 ? 16.740 -10.965 -14.366 1.00 52.75 102 TYR A O 1
ATOM 858 N N . ASN A 1 103 ? 15.032 -11.432 -13.003 1.00 50.12 103 ASN A N 1
ATOM 859 C CA . ASN A 1 103 ? 14.193 -11.843 -14.104 1.00 50.12 103 ASN A CA 1
ATOM 860 C C . ASN A 1 103 ? 13.651 -10.546 -14.710 1.00 50.12 103 ASN A C 1
ATOM 862 O O . ASN A 1 103 ? 12.689 -9.946 -14.237 1.00 50.12 103 ASN A O 1
ATOM 866 N N . ILE A 1 104 ? 14.342 -10.065 -15.746 1.00 49.50 104 ILE A N 1
ATOM 867 C CA . ILE A 1 104 ? 14.069 -8.816 -16.478 1.00 49.50 104 ILE A CA 1
ATOM 868 C C . ILE A 1 104 ? 12.611 -8.767 -16.994 1.00 49.50 104 ILE A C 1
ATOM 870 O O . ILE A 1 104 ? 12.115 -7.719 -17.392 1.00 49.50 104 ILE A O 1
ATOM 874 N N . LEU A 1 105 ? 11.899 -9.891 -16.915 1.00 46.66 105 LEU A N 1
ATOM 875 C CA . LEU A 1 105 ? 10.590 -10.156 -17.478 1.00 46.66 105 LEU A CA 1
ATOM 876 C C . LEU A 1 105 ? 9.524 -10.551 -16.445 1.00 46.66 105 LEU A C 1
ATOM 878 O O . LEU A 1 105 ? 8.442 -10.954 -16.868 1.00 46.66 105 LEU A O 1
ATOM 882 N N . ASP A 1 106 ? 9.806 -10.493 -15.138 1.00 51.06 106 ASP A N 1
ATOM 883 C CA . ASP A 1 106 ? 8.781 -10.808 -14.139 1.00 51.06 106 ASP A CA 1
ATOM 884 C C . ASP A 1 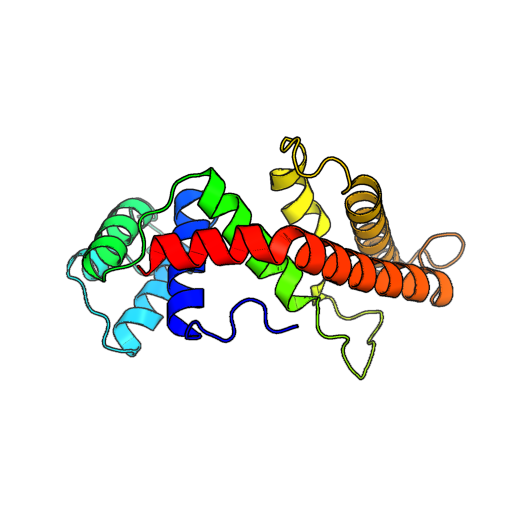106 ? 7.666 -9.752 -14.164 1.00 51.06 106 ASP A C 1
ATOM 886 O O . ASP A 1 106 ? 7.906 -8.557 -14.003 1.00 51.06 106 ASP A O 1
ATOM 890 N N . ASN A 1 107 ? 6.433 -10.213 -14.384 1.00 51.19 107 ASN A N 1
ATOM 891 C CA . ASN A 1 107 ? 5.234 -9.405 -14.646 1.00 51.19 107 ASN A CA 1
ATOM 892 C C . ASN A 1 107 ? 4.749 -8.568 -13.443 1.00 51.19 107 ASN A C 1
ATOM 894 O O . ASN A 1 107 ? 3.697 -7.939 -13.525 1.00 51.19 107 ASN A O 1
ATOM 898 N N . GLY A 1 108 ? 5.462 -8.578 -12.312 1.00 51.31 108 GLY A N 1
ATOM 899 C CA . GLY A 1 108 ? 5.035 -7.912 -11.075 1.00 51.31 108 GLY A CA 1
ATOM 900 C C . GLY A 1 108 ? 5.043 -6.381 -11.143 1.00 51.31 108 GLY A C 1
ATOM 901 O O . GLY A 1 108 ? 4.424 -5.734 -10.301 1.00 51.31 108 GLY A O 1
ATOM 902 N N . GLU A 1 109 ? 5.733 -5.814 -12.134 1.00 53.00 109 GLU A N 1
ATOM 903 C CA . GLU A 1 109 ? 5.880 -4.366 -12.324 1.00 53.00 109 GLU A CA 1
ATOM 904 C C . GLU A 1 109 ? 4.862 -3.780 -13.315 1.00 53.00 109 GLU A C 1
ATOM 906 O O . GLU A 1 109 ? 4.635 -2.574 -13.303 1.00 53.00 109 GLU A O 1
ATOM 911 N N . ALA A 1 110 ? 4.212 -4.625 -14.125 1.00 49.69 110 ALA A N 1
ATOM 912 C CA . ALA A 1 110 ? 3.255 -4.190 -15.136 1.00 49.69 110 ALA A CA 1
ATOM 913 C C . ALA A 1 110 ? 2.044 -3.496 -14.491 1.00 49.69 110 ALA A C 1
ATOM 915 O O . ALA A 1 110 ? 1.401 -4.039 -13.584 1.00 49.69 110 ALA A O 1
ATOM 916 N N . GLY A 1 111 ? 1.722 -2.291 -14.962 1.00 53.06 111 GLY A N 1
ATOM 917 C CA . GLY A 1 111 ? 0.611 -1.498 -14.443 1.00 53.06 111 GLY A CA 1
ATOM 918 C C . GLY A 1 111 ? 0.930 -0.759 -13.143 1.00 53.06 111 GLY A C 1
ATOM 919 O O . GLY A 1 111 ? 0.023 -0.185 -12.535 1.00 53.06 111 GLY A O 1
ATOM 920 N N . LEU A 1 112 ? 2.197 -0.751 -12.699 1.00 59.72 112 LEU A N 1
ATOM 921 C CA . LEU A 1 112 ? 2.652 0.214 -11.697 1.00 59.72 112 LEU A CA 1
ATOM 922 C C . LEU A 1 112 ? 2.503 1.632 -12.243 1.00 59.72 112 LEU A C 1
ATOM 924 O O . LEU A 1 112 ? 2.015 2.482 -11.506 1.00 59.72 112 LEU A O 1
ATOM 928 N N . TYR A 1 113 ? 2.841 1.877 -13.516 1.00 57.06 113 TYR A N 1
ATOM 929 C CA . TYR A 1 113 ? 2.716 3.205 -14.122 1.00 57.06 113 TYR A CA 1
ATOM 930 C C . TYR A 1 113 ? 1.310 3.779 -13.935 1.00 57.06 113 TYR A C 1
ATOM 932 O O . TYR A 1 113 ? 1.179 4.839 -13.338 1.00 57.06 113 TYR A O 1
ATOM 940 N N . TYR A 1 114 ? 0.264 3.042 -14.315 1.00 57.12 114 TYR A N 1
ATOM 941 C CA . TYR A 1 114 ? -1.120 3.513 -14.189 1.00 57.12 114 TYR A CA 1
ATOM 942 C C . TYR A 1 114 ? -1.557 3.745 -12.731 1.00 57.12 114 TYR A C 1
ATOM 944 O O . TYR A 1 114 ? -2.236 4.726 -12.440 1.00 57.12 114 TYR A O 1
ATOM 952 N N . LYS A 1 115 ? -1.101 2.913 -11.781 1.00 58.31 115 LYS A N 1
ATOM 953 C CA . LYS A 1 115 ? -1.362 3.118 -10.338 1.00 58.31 115 LYS A CA 1
ATOM 954 C C . LYS A 1 115 ? -0.674 4.370 -9.783 1.00 58.31 115 LYS A C 1
ATOM 956 O O . LYS A 1 115 ? -1.160 4.968 -8.826 1.00 58.31 115 LYS A O 1
ATOM 961 N N . PHE A 1 116 ? 0.469 4.743 -10.356 1.00 56.59 116 PHE A N 1
ATOM 962 C CA . PHE A 1 116 ? 1.206 5.955 -10.006 1.00 56.59 116 PHE A CA 1
ATOM 963 C C . PHE A 1 116 ? 0.693 7.188 -10.770 1.00 56.59 116 PHE A C 1
ATOM 965 O O . PHE A 1 116 ? 0.637 8.274 -10.209 1.00 56.59 116 PHE A O 1
ATOM 972 N N . GLU A 1 117 ? 0.264 7.069 -12.020 1.00 54.28 117 GLU A N 1
ATOM 973 C CA . GLU A 1 117 ? -0.257 8.200 -12.793 1.00 54.28 117 GLU A CA 1
ATOM 974 C C . GLU A 1 117 ? -1.531 8.770 -12.146 1.00 54.28 117 GLU A C 1
ATOM 976 O O . GLU A 1 117 ? -1.620 9.976 -11.909 1.00 54.28 117 GLU A O 1
ATOM 981 N N . GLU A 1 118 ? -2.469 7.910 -11.734 1.00 52.47 118 GLU A N 1
ATOM 982 C CA . GLU A 1 118 ? -3.727 8.334 -11.099 1.00 52.47 118 GLU A CA 1
ATOM 983 C C . GLU A 1 118 ? -3.521 9.078 -9.766 1.00 52.47 118 GLU A C 1
ATOM 985 O O . GLU A 1 118 ? -4.300 9.967 -9.419 1.00 52.47 118 GLU A O 1
ATOM 990 N N . PHE A 1 119 ? -2.454 8.764 -9.023 1.00 48.91 119 PHE A N 1
ATOM 991 C CA . PHE A 1 119 ? -2.197 9.353 -7.703 1.00 48.91 119 PHE A CA 1
ATOM 992 C C . PHE A 1 119 ? -1.307 10.598 -7.724 1.00 48.91 119 PHE A C 1
ATOM 994 O O . PHE A 1 119 ? -1.464 11.483 -6.878 1.00 48.91 119 PHE A O 1
ATOM 1001 N N . PHE A 1 120 ? -0.354 10.658 -8.654 1.00 51.84 120 PHE A N 1
ATOM 1002 C CA . PHE A 1 120 ? 0.790 11.572 -8.579 1.00 51.84 120 PHE A CA 1
ATOM 1003 C C . PHE A 1 120 ? 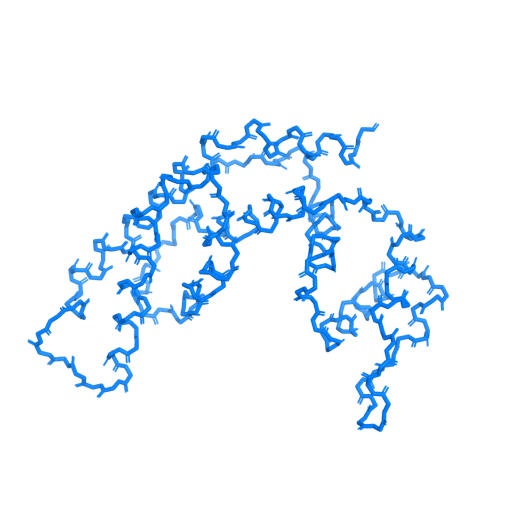0.702 12.732 -9.574 1.00 51.84 120 PHE A C 1
ATOM 1005 O O . PHE A 1 120 ? 1.390 13.731 -9.381 1.00 51.84 120 PHE A O 1
ATOM 1012 N N . SER A 1 121 ? -0.202 12.666 -10.560 1.00 51.97 121 SER A N 1
ATOM 1013 C CA . SER A 1 121 ? -0.463 13.750 -11.527 1.00 51.97 121 SER A CA 1
ATOM 1014 C C . SER A 1 121 ? -0.886 15.085 -10.888 1.00 51.97 121 SER A C 1
ATOM 1016 O O . SER A 1 121 ? -0.923 16.110 -11.565 1.00 51.97 121 SER A O 1
ATOM 1018 N N . TYR A 1 122 ? -1.205 15.094 -9.586 1.00 48.34 122 TYR A N 1
ATOM 1019 C CA . TYR A 1 122 ? -1.778 16.242 -8.877 1.00 48.34 122 TYR A CA 1
ATOM 1020 C C . TYR A 1 122 ? -1.070 16.614 -7.559 1.00 48.34 122 TYR A C 1
ATOM 1022 O O . TYR A 1 122 ? -1.600 17.439 -6.812 1.00 48.34 122 TYR A O 1
ATOM 1030 N N . ASP A 1 123 ? 0.096 16.036 -7.233 1.00 47.34 123 ASP A N 1
ATOM 1031 C CA . ASP A 1 123 ? 0.830 16.371 -5.998 1.00 47.34 123 ASP A CA 1
ATOM 1032 C C . ASP A 1 123 ? 2.104 17.186 -6.277 1.00 47.34 123 ASP A C 1
ATOM 1034 O O . ASP A 1 123 ? 3.099 16.688 -6.804 1.00 47.34 123 ASP A O 1
ATOM 1038 N N . ASN A 1 124 ? 2.090 18.457 -5.867 1.00 44.97 124 ASN A N 1
ATOM 1039 C CA . ASN A 1 124 ? 3.206 19.387 -6.050 1.00 44.97 124 ASN A CA 1
ATOM 1040 C C . ASN A 1 124 ? 4.470 19.004 -5.253 1.00 44.97 124 ASN A C 1
ATOM 1042 O O . ASN A 1 124 ? 5.564 19.424 -5.619 1.00 44.97 124 ASN A O 1
ATOM 1046 N N . ASN A 1 125 ? 4.361 18.197 -4.189 1.00 44.97 125 ASN A N 1
ATOM 1047 C CA . ASN A 1 125 ? 5.527 17.739 -3.416 1.00 44.97 125 ASN A CA 1
ATOM 1048 C C . ASN A 1 125 ? 6.302 16.615 -4.121 1.00 44.97 125 ASN A C 1
ATOM 1050 O O . ASN A 1 125 ? 7.396 16.248 -3.692 1.00 44.97 125 ASN A O 1
ATOM 1054 N N . LEU A 1 126 ? 5.727 16.065 -5.191 1.00 47.22 126 LEU A N 1
ATOM 1055 C CA . LEU A 1 126 ? 6.294 15.009 -6.021 1.00 47.22 126 LEU A CA 1
ATOM 1056 C C . LEU A 1 126 ? 6.821 15.562 -7.356 1.00 47.22 126 LEU A C 1
ATOM 1058 O O . LEU A 1 126 ? 7.179 14.791 -8.230 1.00 47.22 126 LEU A O 1
ATOM 1062 N N . GLN A 1 127 ? 6.967 16.882 -7.516 1.00 42.00 127 GLN A N 1
ATOM 1063 C CA . GLN A 1 127 ? 7.506 17.519 -8.733 1.00 42.00 127 GLN A CA 1
ATOM 1064 C C . GLN A 1 127 ? 8.982 17.196 -9.072 1.00 42.00 127 GLN A C 1
ATOM 1066 O O . GLN A 1 127 ? 9.531 17.768 -10.003 1.00 42.00 127 GLN A O 1
ATOM 1071 N N . ASP A 1 128 ? 9.625 16.249 -8.379 1.00 46.59 128 ASP A N 1
ATOM 1072 C CA . ASP A 1 128 ? 10.927 15.671 -8.768 1.00 46.59 128 ASP A CA 1
ATOM 1073 C C . ASP A 1 128 ? 10.784 14.183 -9.186 1.00 46.59 128 ASP A C 1
ATOM 1075 O O . ASP A 1 128 ? 11.705 13.375 -9.057 1.00 46.59 128 ASP A O 1
ATOM 1079 N N . VAL A 1 129 ? 9.579 13.800 -9.633 1.00 49.38 129 VAL A N 1
ATOM 1080 C CA . VAL A 1 129 ? 9.173 12.453 -10.086 1.00 49.38 129 VAL A CA 1
ATOM 1081 C C . VAL A 1 129 ? 9.127 12.370 -11.620 1.00 49.38 129 VAL A C 1
ATOM 1083 O O . VAL A 1 129 ? 8.926 11.288 -12.150 1.00 49.38 129 VAL A O 1
ATOM 1086 N N . ASP A 1 130 ? 9.439 13.432 -12.371 1.00 52.22 130 ASP A N 1
ATOM 1087 C CA . ASP A 1 130 ? 9.527 13.376 -13.846 1.00 52.22 130 ASP A CA 1
ATOM 1088 C C . ASP A 1 130 ? 10.470 12.260 -14.334 1.00 52.22 130 ASP A C 1
ATOM 1090 O O . ASP A 1 130 ? 10.188 11.569 -15.311 1.00 52.22 130 ASP A O 1
ATOM 1094 N N . GLY A 1 131 ? 11.569 12.004 -13.613 1.00 58.41 131 GLY A N 1
ATOM 1095 C CA . GLY A 1 131 ? 12.451 10.865 -13.889 1.00 58.41 131 GLY A CA 1
ATOM 1096 C C . GLY A 1 131 ? 11.835 9.504 -13.535 1.00 58.41 131 GLY A C 1
ATOM 1097 O O . GLY A 1 131 ? 12.119 8.506 -14.193 1.00 58.41 131 GLY A O 1
ATOM 1098 N N . PHE A 1 132 ? 10.977 9.454 -12.517 1.00 61.47 132 PHE A N 1
ATOM 1099 C CA . PHE A 1 132 ? 10.306 8.246 -12.036 1.00 61.47 132 PHE A CA 1
ATOM 1100 C C . PHE A 1 132 ? 9.119 7.852 -12.919 1.00 61.47 132 PHE A C 1
ATOM 1102 O O . PHE A 1 132 ? 9.056 6.707 -13.356 1.00 61.47 132 PHE A O 1
ATOM 1109 N N . THR A 1 133 ? 8.226 8.795 -13.231 1.00 60.03 133 THR A N 1
ATOM 1110 C CA . THR A 1 133 ? 7.067 8.596 -14.111 1.00 60.03 133 THR A CA 1
ATOM 1111 C C . THR A 1 133 ? 7.523 8.201 -15.512 1.00 60.03 133 THR A C 1
ATOM 1113 O O . THR A 1 133 ? 7.011 7.229 -16.059 1.00 60.03 133 THR A O 1
ATOM 1116 N N . ASN A 1 134 ? 8.555 8.861 -16.056 1.00 65.38 134 ASN A N 1
ATOM 1117 C CA . ASN A 1 134 ? 9.143 8.474 -17.342 1.00 65.38 134 ASN A CA 1
ATOM 1118 C C . ASN A 1 134 ? 9.795 7.085 -17.294 1.00 65.38 134 ASN A C 1
ATOM 1120 O O . ASN A 1 134 ? 9.634 6.306 -18.231 1.00 65.38 134 ASN A O 1
ATOM 1124 N N . SER A 1 135 ? 10.508 6.744 -16.211 1.00 65.69 135 SER A N 1
ATOM 1125 C CA . SER A 1 135 ? 11.094 5.403 -16.057 1.00 65.69 135 SER A CA 1
ATOM 1126 C C . SER A 1 135 ? 10.015 4.321 -15.979 1.00 65.69 135 SER A C 1
ATOM 1128 O O . SER A 1 135 ? 10.157 3.286 -16.621 1.00 65.69 135 SER A O 1
ATOM 1130 N N . LEU A 1 136 ? 8.930 4.566 -15.236 1.00 67.12 136 LEU A N 1
ATOM 1131 C CA . LEU A 1 136 ? 7.780 3.665 -15.150 1.00 67.12 136 LEU A CA 1
ATOM 1132 C C . LEU A 1 136 ? 7.074 3.512 -16.500 1.00 67.12 136 LEU A C 1
ATOM 1134 O O . LEU A 1 136 ? 6.815 2.384 -16.902 1.00 67.12 136 LEU A O 1
ATOM 1138 N N . TYR A 1 137 ? 6.833 4.615 -17.215 1.00 67.38 137 TYR A N 1
ATOM 1139 C CA . TYR A 1 137 ? 6.249 4.597 -18.558 1.00 67.38 137 TYR A CA 1
ATOM 1140 C C . TYR A 1 137 ? 7.086 3.738 -19.511 1.00 67.38 137 TYR A C 1
ATOM 1142 O O . TYR A 1 137 ? 6.559 2.849 -20.168 1.00 67.38 137 TYR A O 1
ATOM 1150 N N . CYS A 1 138 ? 8.409 3.942 -19.529 1.00 68.38 138 CYS A N 1
ATOM 1151 C CA . CYS A 1 138 ? 9.310 3.191 -20.405 1.00 68.38 138 CYS A CA 1
ATOM 1152 C C . CYS A 1 138 ? 9.383 1.698 -20.035 1.00 68.38 138 CYS A C 1
ATOM 1154 O O . CYS A 1 138 ? 9.577 0.858 -20.912 1.00 68.38 138 CYS A O 1
ATOM 1156 N N . ILE A 1 139 ? 9.258 1.350 -18.747 1.00 67.94 139 ILE A N 1
ATOM 1157 C CA . ILE A 1 139 ? 9.188 -0.047 -18.292 1.00 67.94 139 ILE A CA 1
ATOM 1158 C C . ILE A 1 139 ? 7.863 -0.684 -18.727 1.00 67.94 139 ILE A C 1
ATOM 1160 O O . ILE A 1 139 ? 7.890 -1.780 -19.286 1.00 67.94 139 ILE A O 1
ATOM 1164 N N . ASP A 1 140 ? 6.729 -0.011 -18.514 1.00 67.31 140 ASP A N 1
ATOM 1165 C CA . ASP A 1 140 ? 5.407 -0.523 -18.897 1.00 67.31 140 ASP A CA 1
ATOM 1166 C C . ASP A 1 140 ? 5.275 -0.659 -20.425 1.00 67.31 140 ASP A C 1
ATOM 1168 O O . ASP A 1 140 ? 4.798 -1.690 -20.902 1.00 67.31 140 ASP A O 1
ATOM 1172 N N . GLU A 1 141 ? 5.779 0.308 -21.201 1.00 69.19 141 GLU A N 1
ATOM 1173 C CA . GLU A 1 141 ? 5.846 0.248 -22.670 1.00 69.19 141 GLU A CA 1
ATOM 1174 C C . GLU A 1 141 ? 6.704 -0.939 -23.142 1.00 69.19 141 GLU A C 1
ATOM 1176 O O . GLU A 1 141 ? 6.258 -1.743 -23.963 1.00 69.19 141 GLU A O 1
ATOM 1181 N N . ALA A 1 142 ? 7.891 -1.136 -22.554 1.00 64.44 142 ALA A N 1
ATOM 1182 C CA . ALA A 1 142 ? 8.767 -2.257 -22.900 1.00 64.44 142 ALA A CA 1
ATOM 1183 C C . ALA A 1 142 ? 8.158 -3.632 -22.554 1.00 64.44 142 ALA A C 1
ATOM 1185 O O . ALA A 1 142 ? 8.362 -4.628 -23.257 1.00 64.44 142 ALA A O 1
ATOM 1186 N N . VAL A 1 143 ? 7.393 -3.718 -21.461 1.00 63.41 143 VAL A N 1
ATOM 1187 C CA . VAL A 1 143 ? 6.646 -4.936 -21.122 1.00 63.41 143 VAL A CA 1
ATOM 1188 C C . VAL A 1 143 ? 5.509 -5.158 -22.123 1.00 63.41 143 VAL A C 1
ATOM 1190 O O . VAL A 1 143 ? 5.353 -6.280 -22.609 1.00 63.41 143 VAL A O 1
ATOM 1193 N N . GLY A 1 144 ? 4.750 -4.114 -22.466 1.00 62.81 144 GLY A N 1
ATOM 1194 C CA . GLY A 1 144 ? 3.647 -4.172 -23.428 1.00 62.81 144 GLY A CA 1
ATOM 1195 C C . GLY A 1 144 ? 4.089 -4.612 -24.827 1.00 62.81 144 GLY A C 1
ATOM 1196 O O . GLY A 1 144 ? 3.517 -5.545 -25.399 1.00 62.81 144 GLY A O 1
ATOM 1197 N N . ASP A 1 145 ? 5.160 -4.023 -25.353 1.00 62.22 145 ASP A N 1
ATOM 1198 C CA . ASP A 1 145 ? 5.659 -4.326 -26.696 1.00 62.22 145 ASP A CA 1
ATOM 1199 C C . ASP A 1 145 ? 6.190 -5.760 -26.839 1.00 62.22 145 ASP A C 1
ATOM 1201 O O . ASP A 1 145 ? 6.071 -6.377 -27.906 1.00 62.22 145 ASP A O 1
ATOM 1205 N N . LYS A 1 146 ? 6.733 -6.339 -25.758 1.00 57.81 146 LYS A N 1
ATOM 1206 C CA . LYS A 1 146 ? 7.127 -7.754 -25.718 1.00 57.81 146 LYS A CA 1
ATOM 1207 C C . LYS A 1 146 ? 5.933 -8.680 -25.967 1.00 57.81 146 LYS A C 1
ATOM 1209 O O . LYS A 1 146 ? 6.082 -9.659 -26.698 1.00 57.81 146 LYS A O 1
ATOM 1214 N N . TYR A 1 147 ? 4.766 -8.391 -25.384 1.00 54.91 147 TYR A N 1
ATOM 1215 C CA . TYR A 1 147 ? 3.547 -9.186 -25.600 1.00 54.91 147 TYR A CA 1
ATOM 1216 C C . TYR A 1 147 ? 3.018 -9.073 -27.037 1.00 54.91 147 TYR A C 1
ATOM 1218 O O . TYR A 1 147 ? 2.376 -10.000 -27.525 1.00 54.91 147 TYR A O 1
ATOM 1226 N N . MET A 1 148 ? 3.334 -7.977 -27.728 1.00 53.88 148 MET A N 1
ATOM 1227 C CA . MET A 1 148 ? 2.917 -7.712 -29.107 1.00 53.88 148 MET A CA 1
ATOM 1228 C C . MET A 1 148 ? 3.899 -8.247 -30.172 1.00 53.88 148 MET A C 1
ATOM 1230 O O . MET A 1 148 ? 3.610 -8.176 -31.364 1.00 53.88 148 MET A O 1
ATOM 1234 N N . GLY A 1 149 ? 5.052 -8.805 -29.776 1.00 48.47 149 GLY A N 1
ATOM 1235 C CA . GLY A 1 149 ? 6.019 -9.419 -30.698 1.00 48.47 149 GLY A CA 1
ATOM 1236 C C . GLY A 1 149 ? 6.894 -8.431 -31.486 1.00 48.47 149 GLY A C 1
ATOM 1237 O O . GLY A 1 149 ? 7.630 -8.849 -32.383 1.00 48.47 149 GLY A O 1
ATOM 1238 N N . TYR A 1 150 ? 6.874 -7.138 -31.146 1.00 50.59 150 TYR A N 1
ATOM 1239 C CA . TYR A 1 150 ? 7.680 -6.100 -31.798 1.00 50.59 150 TYR A CA 1
ATOM 1240 C C . TYR A 1 150 ? 9.104 -6.051 -31.227 1.00 50.59 150 TYR A C 1
ATOM 1242 O O . TYR A 1 150 ? 9.517 -5.112 -30.546 1.00 50.59 150 TYR A O 1
ATOM 1250 N N . VAL A 1 151 ? 9.907 -7.072 -31.518 1.00 50.91 151 VAL A N 1
ATOM 1251 C CA . VAL A 1 151 ? 11.343 -7.043 -31.217 1.00 50.91 151 VAL A CA 1
ATOM 1252 C C . VAL A 1 151 ? 12.084 -6.637 -32.478 1.00 50.91 151 VAL A C 1
ATOM 1254 O O . VAL A 1 151 ? 12.466 -7.509 -33.253 1.00 50.91 151 VAL A O 1
ATOM 1257 N N . GLN A 1 152 ? 12.295 -5.333 -32.704 1.00 49.22 152 GLN A N 1
ATOM 1258 C CA . GLN A 1 152 ? 13.415 -4.924 -33.567 1.00 49.22 152 GLN A CA 1
ATOM 1259 C C . GLN A 1 152 ? 13.919 -3.475 -33.459 1.00 49.22 152 GLN A C 1
ATOM 1261 O O . GLN A 1 152 ? 15.056 -3.262 -33.873 1.00 49.22 152 GLN A O 1
ATOM 1266 N N . ARG A 1 153 ? 13.198 -2.490 -32.894 1.00 48.19 153 ARG A N 1
ATOM 1267 C CA . ARG A 1 153 ? 13.730 -1.120 -32.667 1.00 48.19 153 ARG A CA 1
ATOM 1268 C C . ARG A 1 153 ? 13.000 -0.422 -31.503 1.00 48.19 153 ARG A C 1
ATOM 1270 O O . ARG A 1 153 ? 11.867 -0.012 -31.702 1.00 48.19 153 ARG A O 1
ATOM 1277 N N . GLY A 1 154 ? 13.616 -0.289 -30.320 1.00 56.41 154 GLY A N 1
ATOM 1278 C CA . GLY A 1 154 ? 13.017 0.428 -29.175 1.00 56.41 154 GLY A CA 1
ATOM 1279 C C . GLY A 1 154 ? 13.466 -0.068 -27.791 1.00 56.41 154 GLY A C 1
ATOM 1280 O O . GLY A 1 154 ? 14.491 -0.741 -27.675 1.00 56.41 154 GLY A O 1
ATOM 1281 N N . TYR A 1 155 ? 12.682 0.239 -26.750 1.00 52.41 155 TYR A N 1
ATOM 1282 C CA . TYR A 1 155 ? 12.955 -0.035 -25.325 1.00 52.41 155 TYR A CA 1
ATOM 1283 C C . TYR A 1 155 ? 13.027 -1.530 -24.931 1.00 52.41 155 TYR A C 1
ATOM 1285 O O . TYR A 1 155 ? 13.387 -1.857 -23.802 1.00 52.41 155 TYR A O 1
ATOM 1293 N N . ASN A 1 156 ? 12.775 -2.441 -25.878 1.00 53.69 156 ASN A N 1
ATOM 1294 C CA . ASN A 1 156 ? 12.800 -3.902 -25.697 1.00 53.69 156 ASN A CA 1
ATOM 1295 C C . ASN A 1 156 ? 14.198 -4.530 -25.777 1.00 53.69 156 ASN A C 1
ATOM 1297 O O . ASN A 1 156 ? 14.339 -5.746 -25.628 1.00 53.69 156 ASN A O 1
ATOM 1301 N N . ASP A 1 157 ? 15.238 -3.737 -26.049 1.00 64.56 157 ASP A N 1
ATOM 1302 C CA . ASP A 1 157 ? 16.614 -4.218 -25.943 1.00 64.56 157 ASP A CA 1
ATOM 1303 C C . ASP A 1 157 ? 16.930 -4.582 -24.474 1.00 64.56 157 ASP A C 1
ATOM 1305 O O . ASP A 1 157 ? 16.769 -3.739 -23.585 1.00 64.56 157 ASP A O 1
ATOM 1309 N N . PRO A 1 158 ? 17.429 -5.801 -24.185 1.00 64.75 158 PRO A N 1
ATOM 1310 C CA . PRO A 1 158 ? 17.707 -6.233 -22.818 1.00 64.75 158 PRO A CA 1
ATOM 1311 C C . PRO A 1 158 ? 18.653 -5.313 -22.037 1.00 64.75 158 PRO A C 1
ATOM 1313 O O . PRO A 1 158 ? 18.514 -5.208 -20.819 1.00 64.75 158 PRO A O 1
ATOM 1316 N N . LYS A 1 159 ? 19.606 -4.632 -22.697 1.00 67.00 159 LYS A N 1
ATOM 1317 C CA . LYS A 1 159 ? 20.507 -3.689 -22.009 1.00 67.00 159 LYS A CA 1
ATOM 1318 C C . LYS A 1 159 ? 19.776 -2.404 -21.636 1.00 67.00 159 LYS A C 1
ATOM 1320 O O . LYS A 1 159 ? 19.991 -1.888 -20.540 1.00 67.00 159 LYS A O 1
ATOM 1325 N N . THR A 1 160 ? 18.914 -1.912 -22.521 1.00 68.00 160 THR A N 1
ATOM 1326 C CA . THR A 1 160 ? 18.051 -0.751 -22.267 1.00 68.00 160 THR A CA 1
ATOM 1327 C C . THR A 1 160 ? 17.091 -1.033 -21.116 1.00 68.00 160 THR A C 1
ATOM 1329 O O . THR A 1 160 ? 17.064 -0.277 -20.148 1.00 68.00 160 THR A O 1
ATOM 1332 N N . LEU A 1 161 ? 16.394 -2.171 -21.146 1.00 65.81 161 LEU A N 1
ATOM 1333 C CA . LEU A 1 161 ? 15.475 -2.568 -20.079 1.00 65.81 161 LEU A CA 1
ATOM 1334 C C . LEU A 1 161 ? 16.199 -2.786 -18.741 1.00 65.81 161 LEU A C 1
ATOM 1336 O O . LEU A 1 161 ? 15.716 -2.369 -17.690 1.00 65.81 161 LEU A O 1
ATOM 1340 N N . PHE A 1 162 ? 17.398 -3.373 -18.768 1.00 67.56 162 PHE A N 1
ATOM 1341 C CA . PHE A 1 162 ? 18.240 -3.495 -17.578 1.00 67.56 162 PHE A CA 1
ATOM 1342 C C . PHE A 1 162 ? 18.622 -2.127 -16.991 1.00 67.56 162 PHE A C 1
ATOM 1344 O O . PHE A 1 162 ? 18.537 -1.933 -15.777 1.00 67.56 162 PHE A O 1
ATOM 1351 N N . ALA A 1 163 ? 19.027 -1.170 -17.832 1.00 70.62 163 ALA A N 1
ATOM 1352 C CA . ALA A 1 163 ? 19.360 0.181 -17.389 1.00 70.62 163 ALA A CA 1
ATOM 1353 C C . ALA A 1 163 ? 18.142 0.897 -16.781 1.00 70.62 163 ALA A C 1
ATOM 1355 O O . ALA A 1 163 ? 18.262 1.450 -15.688 1.00 70.62 163 ALA A O 1
ATOM 1356 N N . LEU A 1 164 ? 16.975 0.799 -17.429 1.00 70.00 164 LEU A N 1
ATOM 1357 C CA . LEU A 1 164 ? 15.714 1.371 -16.950 1.00 70.00 164 LEU A CA 1
ATOM 1358 C C . LEU A 1 164 ? 15.303 0.795 -15.593 1.00 70.00 164 LEU A C 1
ATOM 1360 O O . LEU A 1 164 ? 15.068 1.556 -14.657 1.00 70.00 164 LEU A O 1
ATOM 1364 N N . LYS A 1 165 ? 15.302 -0.537 -15.435 1.00 70.75 165 LYS A N 1
ATOM 1365 C CA . LYS A 1 165 ? 14.991 -1.167 -14.143 1.00 70.75 165 LYS A CA 1
ATOM 1366 C C . LYS A 1 165 ? 15.976 -0.740 -13.061 1.00 70.75 165 LYS A C 1
ATOM 1368 O O . LYS A 1 165 ? 15.565 -0.365 -11.967 1.00 70.75 165 LYS A O 1
ATOM 1373 N N . ARG A 1 166 ? 17.283 -0.755 -13.345 1.00 73.06 166 ARG A N 1
ATOM 1374 C CA . ARG A 1 166 ? 18.311 -0.300 -12.393 1.00 73.06 166 ARG A CA 1
ATOM 1375 C C . ARG A 1 166 ? 18.052 1.136 -11.937 1.00 73.06 166 ARG A C 1
ATOM 1377 O O . ARG A 1 166 ? 18.184 1.427 -10.749 1.00 73.06 166 ARG A O 1
ATOM 1384 N N . ASP A 1 167 ? 17.732 2.029 -12.864 1.00 72.19 167 ASP A N 1
ATOM 1385 C CA . ASP A 1 167 ? 17.517 3.435 -12.544 1.00 72.19 167 ASP A CA 1
ATOM 1386 C C . ASP A 1 167 ? 16.184 3.643 -11.802 1.00 72.19 167 ASP A C 1
ATOM 1388 O O . ASP A 1 167 ? 16.162 4.397 -10.832 1.00 72.19 167 ASP A O 1
ATOM 1392 N N . PHE A 1 168 ? 15.146 2.853 -12.098 1.00 74.06 168 PHE A N 1
ATOM 1393 C CA . PHE A 1 168 ? 13.926 2.766 -11.285 1.00 74.06 168 PHE A CA 1
ATOM 1394 C C . PHE A 1 168 ? 14.218 2.401 -9.817 1.00 74.06 168 PHE A C 1
ATOM 1396 O O . PHE A 1 168 ? 13.851 3.159 -8.917 1.00 74.06 168 PHE A O 1
ATOM 1403 N N . PHE A 1 169 ? 14.960 1.316 -9.554 1.00 75.38 169 PHE A N 1
ATOM 1404 C CA . PHE A 1 169 ? 15.332 0.921 -8.183 1.00 75.38 169 PHE A CA 1
ATOM 1405 C C . PHE A 1 169 ? 16.112 2.025 -7.448 1.00 75.38 169 PHE A C 1
ATOM 1407 O O . PHE A 1 169 ? 15.887 2.272 -6.259 1.00 75.38 169 PHE A O 1
ATOM 1414 N N . LYS A 1 170 ? 17.013 2.734 -8.146 1.00 73.69 170 LYS A N 1
ATOM 1415 C CA . LYS A 1 170 ? 17.729 3.883 -7.566 1.00 73.69 170 LYS A CA 1
ATOM 1416 C C . LYS A 1 170 ? 16.782 5.018 -7.200 1.00 73.69 170 LYS A C 1
ATOM 1418 O O . LYS A 1 170 ? 16.949 5.608 -6.136 1.00 73.69 170 LYS A O 1
ATOM 1423 N N . ILE A 1 171 ? 15.806 5.325 -8.051 1.00 73.44 171 ILE A N 1
ATOM 1424 C CA . ILE A 1 171 ? 14.832 6.381 -7.773 1.00 73.44 171 ILE A CA 1
ATOM 1425 C C . ILE A 1 171 ? 13.963 6.002 -6.568 1.00 73.44 171 ILE A C 1
ATOM 1427 O O . ILE A 1 171 ? 13.804 6.827 -5.671 1.00 73.44 171 ILE A O 1
ATOM 1431 N N . CYS A 1 172 ? 13.494 4.752 -6.470 1.00 76.06 172 CYS A N 1
ATOM 1432 C CA . CYS A 1 172 ? 12.780 4.261 -5.285 1.00 76.06 172 CYS A CA 1
ATOM 1433 C C . CYS A 1 172 ? 13.607 4.442 -4.003 1.00 76.06 172 CYS A C 1
ATOM 1435 O O . CYS A 1 172 ? 13.107 4.939 -2.991 1.00 76.06 172 CYS A O 1
ATOM 1437 N N . HIS A 1 173 ? 14.894 4.084 -4.054 1.00 78.12 173 HIS A N 1
ATOM 1438 C CA . HIS A 1 173 ? 15.807 4.251 -2.927 1.00 78.12 173 HIS A CA 1
ATOM 1439 C C . HIS A 1 173 ? 16.000 5.727 -2.544 1.00 78.12 173 HIS A C 1
ATOM 1441 O O . HIS A 1 173 ? 15.925 6.076 -1.364 1.00 78.12 173 HIS A O 1
ATOM 1447 N N . LEU A 1 174 ? 16.219 6.604 -3.529 1.00 76.62 174 LEU A N 1
ATOM 1448 C CA . LEU A 1 174 ? 16.385 8.044 -3.316 1.00 76.62 174 LEU A CA 1
ATOM 1449 C C . LEU A 1 174 ? 15.123 8.686 -2.741 1.00 76.62 174 LEU A C 1
ATOM 1451 O O . LEU A 1 174 ? 15.218 9.459 -1.788 1.00 76.62 174 LEU A O 1
ATOM 1455 N N . TRP A 1 175 ? 13.950 8.348 -3.279 1.00 79.56 175 TRP A N 1
ATOM 1456 C CA . TRP A 1 175 ? 12.675 8.862 -2.793 1.00 79.56 175 TRP A CA 1
ATOM 1457 C C . TRP A 1 175 ? 12.456 8.485 -1.330 1.00 79.56 175 TRP A C 1
ATOM 1459 O O . TRP A 1 175 ? 12.158 9.355 -0.512 1.00 79.56 175 TRP A O 1
ATOM 1469 N N . LEU A 1 176 ? 12.672 7.216 -0.969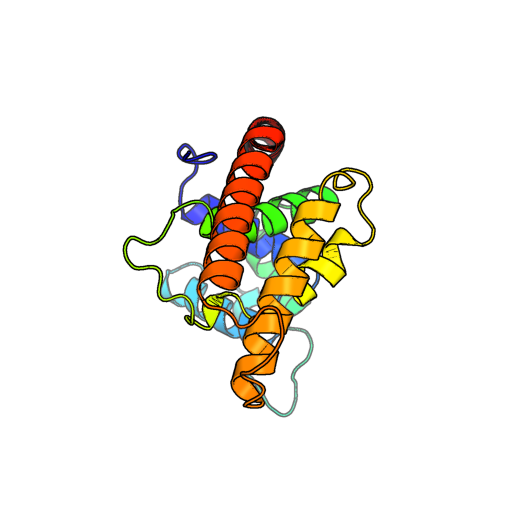 1.00 79.75 176 LEU A N 1
ATOM 1470 C CA . LEU A 1 176 ? 12.517 6.780 0.419 1.00 79.75 176 LEU A CA 1
ATOM 1471 C C . LEU A 1 176 ? 13.525 7.441 1.345 1.00 79.75 176 LEU A C 1
ATOM 1473 O O . LEU A 1 176 ? 13.149 7.862 2.432 1.00 79.75 176 LEU A O 1
ATOM 1477 N N . SER A 1 177 ? 14.773 7.589 0.903 1.00 81.62 177 SER A N 1
ATOM 1478 C CA . SER A 1 177 ? 15.811 8.268 1.682 1.00 81.62 177 SER A CA 1
ATOM 1479 C C . SER A 1 177 ? 15.435 9.723 1.982 1.00 81.62 177 SER A C 1
ATOM 1481 O O . SER A 1 177 ? 15.570 10.175 3.116 1.00 81.62 177 SER A O 1
ATOM 1483 N N . ARG A 1 178 ? 14.930 10.457 0.980 1.00 81.81 178 ARG A N 1
ATOM 1484 C CA . ARG A 1 178 ? 14.520 11.865 1.123 1.00 81.81 178 ARG A CA 1
ATOM 1485 C C . ARG A 1 178 ? 13.278 12.026 2.001 1.00 81.81 178 ARG A C 1
ATOM 1487 O O . ARG A 1 178 ? 13.191 12.984 2.762 1.00 81.81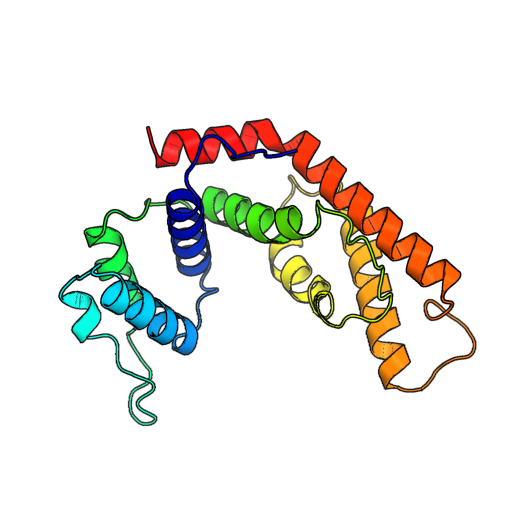 178 ARG A O 1
ATOM 1494 N N . ASN A 1 179 ? 12.333 11.092 1.906 1.00 83.31 179 ASN A N 1
ATOM 1495 C CA . ASN A 1 179 ? 11.027 11.203 2.556 1.00 83.31 179 ASN A CA 1
ATOM 1496 C C . ASN A 1 179 ? 10.906 10.418 3.869 1.00 83.31 179 ASN A C 1
ATOM 1498 O O . ASN A 1 179 ? 9.874 10.500 4.537 1.00 83.31 179 ASN A O 1
ATOM 1502 N N . GLN A 1 180 ? 11.952 9.695 4.279 1.00 84.25 180 GLN A N 1
ATOM 1503 C CA . GLN A 1 180 ? 11.961 8.907 5.511 1.00 84.25 180 GLN A CA 1
ATOM 1504 C C . GLN A 1 180 ? 11.532 9.709 6.754 1.00 84.25 180 GLN A C 1
ATOM 1506 O O . GLN A 1 180 ? 10.686 9.194 7.486 1.00 84.25 180 GLN A O 1
ATOM 1511 N N . PRO A 1 181 ? 12.025 10.942 7.011 1.00 86.50 181 PRO A N 1
ATOM 1512 C CA . PRO A 1 181 ? 11.608 11.699 8.195 1.00 86.50 181 PRO A CA 1
ATOM 1513 C C . PRO A 1 181 ? 10.103 11.973 8.212 1.00 86.50 181 PRO A C 1
ATOM 1515 O O . PRO A 1 181 ? 9.457 11.847 9.248 1.00 86.50 181 PRO A O 1
ATOM 1518 N N . ARG A 1 182 ? 9.528 12.281 7.044 1.00 87.38 182 ARG A N 1
ATOM 1519 C CA . ARG A 1 182 ? 8.098 12.552 6.903 1.00 87.38 182 ARG A CA 1
ATOM 1520 C C . ARG A 1 182 ? 7.263 11.296 7.142 1.00 87.38 182 ARG A C 1
ATOM 1522 O O . ARG A 1 182 ? 6.310 11.340 7.912 1.00 87.38 182 ARG A O 1
ATOM 1529 N N . ILE A 1 183 ? 7.651 10.172 6.542 1.00 87.88 183 ILE A N 1
ATOM 1530 C CA . ILE A 1 183 ? 6.972 8.881 6.735 1.00 87.88 183 ILE A CA 1
ATOM 1531 C C . ILE A 1 183 ? 7.032 8.462 8.208 1.00 87.88 183 ILE A C 1
ATOM 1533 O O . ILE A 1 183 ? 6.008 8.082 8.768 1.00 87.88 183 ILE A O 1
ATOM 1537 N N . LYS A 1 184 ? 8.198 8.600 8.854 1.00 89.19 184 LYS A N 1
ATOM 1538 C CA . LYS A 1 184 ? 8.354 8.310 10.284 1.00 89.19 184 LYS A CA 1
ATOM 1539 C C . LYS A 1 184 ? 7.435 9.192 11.131 1.00 89.19 184 LYS A C 1
ATOM 1541 O O . LYS A 1 184 ? 6.676 8.653 11.922 1.00 89.19 184 LYS A O 1
ATOM 1546 N N . SER A 1 185 ? 7.404 10.504 10.885 1.00 90.50 185 SER A N 1
ATOM 1547 C CA . SER A 1 185 ? 6.530 11.421 11.633 1.00 90.50 185 SER A CA 1
ATOM 1548 C C . SER A 1 185 ? 5.038 11.088 11.503 1.00 90.50 185 SER A C 1
ATOM 1550 O O . SER A 1 185 ? 4.283 11.247 12.457 1.00 90.50 185 SER A O 1
ATOM 1552 N N . ILE A 1 186 ? 4.607 10.583 10.338 1.00 91.69 186 ILE A N 1
ATOM 1553 C CA . ILE A 1 186 ? 3.231 10.114 10.145 1.00 91.69 186 ILE A CA 1
ATOM 1554 C C . ILE A 1 186 ? 2.975 8.897 11.031 1.00 91.69 186 ILE A C 1
ATOM 1556 O O . ILE A 1 186 ? 2.030 8.923 11.807 1.00 91.69 186 ILE A O 1
ATOM 1560 N N . PHE A 1 187 ? 3.815 7.863 10.956 1.00 92.06 187 PHE A N 1
ATOM 1561 C CA . PHE A 1 187 ? 3.644 6.651 11.763 1.00 92.06 187 PHE A CA 1
ATOM 1562 C C . PHE A 1 187 ? 3.752 6.915 13.272 1.00 92.06 187 PHE A C 1
ATOM 1564 O O . PHE A 1 187 ? 3.031 6.292 14.045 1.00 92.06 187 PHE A O 1
ATOM 1571 N N . GLU A 1 188 ? 4.599 7.855 13.698 1.00 91.38 188 GLU A N 1
ATOM 1572 C CA . GLU A 1 188 ? 4.659 8.320 15.088 1.00 91.38 188 GLU A CA 1
ATOM 1573 C C . GLU A 1 188 ? 3.320 8.927 15.504 1.00 91.38 188 GLU A C 1
ATOM 1575 O O . GLU A 1 188 ? 2.782 8.541 16.529 1.00 91.38 188 GLU A O 1
ATOM 1580 N N . ALA A 1 189 ? 2.727 9.793 14.680 1.00 91.56 189 ALA A N 1
ATOM 1581 C CA . ALA A 1 189 ? 1.426 10.383 14.979 1.00 91.56 189 ALA A CA 1
ATOM 1582 C C . ALA A 1 189 ? 0.269 9.365 15.001 1.00 91.56 189 ALA A C 1
ATOM 1584 O O . ALA A 1 189 ? -0.715 9.601 15.693 1.00 91.56 189 ALA A O 1
ATOM 1585 N N . LEU A 1 190 ? 0.362 8.256 14.254 1.00 91.56 190 LEU A N 1
ATOM 1586 C CA . LEU A 1 190 ? -0.678 7.216 14.243 1.00 91.56 190 LEU A CA 1
ATOM 1587 C C . LEU A 1 190 ? -0.660 6.321 15.487 1.00 91.56 190 LEU A C 1
ATOM 1589 O O . LEU A 1 190 ? -1.684 5.725 15.809 1.00 91.56 190 LEU A O 1
ATOM 1593 N N . TYR A 1 191 ? 0.496 6.186 16.138 1.00 88.94 191 TYR A N 1
ATOM 1594 C CA . TYR A 1 191 ? 0.730 5.191 17.190 1.00 88.94 191 TYR A CA 1
ATOM 1595 C C . TYR A 1 191 ? 1.326 5.776 18.482 1.00 88.94 191 TYR A C 1
ATOM 1597 O O . TYR A 1 191 ? 1.813 5.010 19.315 1.00 88.94 191 TYR A O 1
ATOM 1605 N N . ALA A 1 192 ? 1.325 7.104 18.625 1.00 79.62 192 ALA A N 1
ATOM 1606 C CA . ALA A 1 192 ? 1.687 7.820 19.852 1.00 79.62 192 ALA A CA 1
ATOM 1607 C C . ALA A 1 192 ? 0.589 7.703 20.916 1.00 79.62 192 ALA A C 1
ATOM 1609 O O . ALA A 1 192 ? 0.963 7.576 22.104 1.00 79.62 192 ALA A O 1
#

Secondary structure (DSSP, 8-state):
--TTTTS-HHHHHHHHHHHHHHTT---HHHHHHHHHHHHHTT---GGGGGS-S--TT---SHHHHHHHHHHHTTPPP--HHHHHHHHHHHHHHHTSS--SS--TT-GGGTTHHHHHHHHHTT-GGGTT-HHHHHHHHHHHHHHHHHHTT--SSSTTSHHHHHHHHHHHHHHHHHHHHHHHHHHHHHHHHHH-

Radius of gyration: 19.13 Å; chains: 1; bounding box: 48×36×53 Å

Foldseek 3Di:
DCLPPVDDPVLLVLLLVLLCLQVVNQDLQNLLVVLVVCVVVVLDDPLSVVSDDPPVVDSDDSSVSSVVSSVVSLRFNDDNVLSLVSNLCVVLVVLQDDDPDPPLQPCPLACVLVVCCVRPVPDPVCVVCPLVSVLSVLSNVLNVVVVVVPPDDGCVDSVSSVVSSVVNSVVSVVVCVVCSVVNVVSSVVRPD